Protein AF-A0A9D8DWX9-F1 (afdb_monomer)

Radius of gyration: 49.93 Å; Cα contacts (8 Å, |Δi|>4): 395; chains: 1; bounding box: 142×58×96 Å

Structure (mmCIF, N/CA/C/O backbone):
data_AF-A0A9D8DWX9-F1
#
_entry.id   AF-A0A9D8DWX9-F1
#
loop_
_atom_site.group_PDB
_atom_site.id
_atom_site.type_symbol
_atom_site.label_atom_id
_atom_site.label_alt_id
_atom_site.label_comp_id
_atom_site.label_asym_id
_atom_site.label_entity_id
_atom_site.label_seq_id
_atom_site.pdbx_PDB_ins_code
_atom_site.Cartn_x
_atom_site.Cartn_y
_atom_site.Cartn_z
_atom_site.occupancy
_atom_site.B_iso_or_equiv
_atom_site.auth_seq_id
_atom_site.auth_comp_id
_atom_site.auth_asym_id
_atom_site.auth_atom_id
_atom_site.pdbx_PDB_model_num
ATOM 1 N N . MET A 1 1 ? 113.346 10.920 -9.922 1.00 57.84 1 MET A N 1
ATOM 2 C CA . MET A 1 1 ? 112.371 12.019 -9.715 1.00 57.84 1 MET A CA 1
ATOM 3 C C . MET A 1 1 ? 112.167 12.919 -10.941 1.00 57.84 1 MET A C 1
ATOM 5 O O . MET A 1 1 ? 111.024 13.070 -11.344 1.00 57.84 1 MET A O 1
ATOM 9 N N . LYS A 1 2 ? 113.211 13.444 -11.614 1.00 52.88 2 LYS A N 1
ATOM 10 C CA . LYS A 1 2 ? 113.039 14.324 -12.801 1.00 52.88 2 LYS A CA 1
ATOM 11 C C . LYS A 1 2 ? 112.246 13.705 -13.974 1.00 52.88 2 LYS A C 1
ATOM 13 O O . LYS A 1 2 ? 111.443 14.397 -14.583 1.00 52.88 2 LYS A O 1
ATOM 18 N N . LYS A 1 3 ? 112.404 12.402 -14.252 1.00 58.88 3 LYS A N 1
ATOM 19 C CA . LYS A 1 3 ? 111.644 11.701 -15.313 1.00 58.88 3 LYS A CA 1
ATOM 20 C C . LYS A 1 3 ? 110.155 11.498 -14.977 1.00 58.88 3 LYS A C 1
ATOM 22 O O . LYS A 1 3 ? 109.334 11.482 -15.882 1.00 58.88 3 LYS A O 1
ATOM 27 N N . LEU A 1 4 ? 109.811 11.398 -13.690 1.00 66.75 4 LEU A N 1
ATOM 28 C CA . LEU A 1 4 ? 108.427 11.234 -13.226 1.00 66.75 4 LEU A CA 1
ATOM 29 C C . LEU A 1 4 ? 107.662 12.567 -13.288 1.00 66.75 4 LEU A C 1
ATOM 31 O O . LEU A 1 4 ? 106.517 12.603 -13.718 1.00 66.75 4 LEU A O 1
ATOM 35 N N . ALA A 1 5 ? 108.326 13.674 -12.939 1.00 71.75 5 ALA A N 1
ATOM 36 C CA . ALA A 1 5 ? 107.737 15.012 -13.015 1.00 71.75 5 ALA A CA 1
ATOM 37 C C . ALA A 1 5 ? 107.398 15.429 -14.460 1.00 71.75 5 ALA A C 1
ATOM 39 O O . ALA A 1 5 ? 106.342 16.004 -14.699 1.00 71.75 5 ALA A O 1
ATOM 40 N N . ILE A 1 6 ? 108.254 15.089 -15.432 1.00 77.38 6 ILE A N 1
ATOM 41 C CA . ILE A 1 6 ? 108.008 15.385 -16.856 1.00 77.38 6 ILE A CA 1
ATOM 42 C C . ILE A 1 6 ? 106.807 14.587 -17.388 1.00 77.38 6 ILE A C 1
ATOM 44 O O . ILE A 1 6 ? 105.982 15.138 -18.112 1.00 77.38 6 ILE A O 1
ATOM 48 N N . LEU A 1 7 ? 106.670 13.319 -16.987 1.00 72.75 7 LEU A N 1
ATOM 49 C CA . LEU A 1 7 ? 105.544 12.471 -17.384 1.00 72.75 7 LEU A CA 1
ATOM 50 C C . LEU A 1 7 ? 104.204 13.004 -16.844 1.00 72.75 7 LEU A C 1
ATOM 52 O O . LEU A 1 7 ? 103.219 13.047 -17.575 1.00 72.75 7 LEU A O 1
ATOM 56 N N . LEU A 1 8 ? 104.180 13.466 -15.589 1.00 70.00 8 LEU A N 1
ATOM 57 C CA . LEU A 1 8 ? 102.974 14.010 -14.951 1.00 70.00 8 LEU A CA 1
ATOM 58 C C . LEU A 1 8 ? 102.515 15.338 -15.571 1.00 70.00 8 LEU A C 1
ATOM 60 O O . LEU A 1 8 ? 101.316 15.562 -15.715 1.00 70.00 8 LEU A O 1
ATOM 64 N N . ILE A 1 9 ? 103.453 16.192 -15.993 1.00 72.94 9 ILE A N 1
ATOM 65 C CA . ILE A 1 9 ? 103.138 17.442 -16.703 1.00 72.94 9 ILE A CA 1
ATOM 66 C C . ILE A 1 9 ? 102.553 17.146 -18.093 1.00 72.94 9 ILE A C 1
ATOM 68 O O . ILE A 1 9 ? 101.601 17.793 -18.517 1.00 72.94 9 ILE A O 1
ATOM 72 N N . PHE A 1 10 ? 103.075 16.138 -18.796 1.00 74.44 10 PHE A N 1
ATOM 73 C CA . PHE A 1 10 ? 102.563 15.758 -20.116 1.00 74.44 10 PHE A CA 1
ATOM 74 C C . PHE A 1 10 ? 101.131 15.191 -20.049 1.00 74.44 10 PHE A C 1
ATOM 76 O O . PHE A 1 10 ? 100.298 15.465 -20.914 1.00 74.44 10 PHE A O 1
ATOM 83 N N . LEU A 1 11 ? 100.816 14.442 -18.988 1.00 68.06 11 LEU A N 1
ATOM 84 C CA . LEU A 1 11 ? 99.477 13.896 -18.743 1.00 68.06 11 LEU A CA 1
ATOM 85 C C . LEU A 1 11 ? 98.457 14.981 -18.350 1.00 68.06 11 LEU A C 1
ATOM 87 O O . LEU A 1 11 ? 97.317 14.937 -18.808 1.00 68.06 11 LEU A O 1
ATOM 91 N N . SER A 1 12 ? 98.856 16.008 -17.589 1.00 65.25 12 SER A N 1
ATOM 92 C CA . SER A 1 12 ? 97.939 17.103 -17.229 1.00 65.25 12 SER A CA 1
ATOM 93 C C . SER A 1 12 ? 97.585 18.008 -18.418 1.00 65.25 12 SER A C 1
ATOM 95 O O . SER A 1 12 ? 96.453 18.482 -18.522 1.00 65.25 12 SER A O 1
ATOM 97 N N . LEU A 1 13 ? 98.510 18.188 -19.369 1.00 69.06 13 LEU A N 1
ATOM 98 C CA . LEU A 1 13 ? 98.294 18.957 -20.604 1.00 69.06 13 LEU A CA 1
ATOM 99 C C . LEU A 1 13 ? 97.347 18.265 -21.601 1.00 69.06 13 LEU A C 1
ATOM 101 O O . LEU A 1 13 ? 96.759 18.932 -22.449 1.00 69.06 13 LEU A O 1
ATOM 105 N N . THR A 1 14 ? 97.153 16.949 -21.485 1.00 74.19 14 THR A N 1
ATOM 106 C CA . THR A 1 14 ? 96.260 16.162 -22.358 1.00 74.19 14 THR A CA 1
ATOM 107 C C . THR A 1 14 ? 94.846 16.000 -21.790 1.00 74.19 14 THR A C 1
ATOM 109 O O . THR A 1 14 ? 94.046 15.245 -22.336 1.00 74.19 14 THR A O 1
ATOM 112 N N . ARG A 1 15 ? 94.508 16.750 -20.725 1.00 63.59 15 ARG A N 1
ATOM 113 C CA . ARG A 1 15 ? 93.229 16.672 -19.988 1.00 63.59 15 ARG A CA 1
ATOM 114 C C . ARG A 1 15 ? 92.928 15.281 -19.415 1.00 63.59 15 ARG A C 1
ATOM 116 O O . ARG A 1 15 ? 91.770 14.947 -19.173 1.00 63.59 15 ARG A O 1
ATOM 123 N N . ILE A 1 16 ? 93.964 14.485 -19.163 1.00 64.12 16 ILE A N 1
ATOM 124 C CA . ILE A 1 16 ? 93.849 13.190 -18.496 1.00 64.12 16 ILE A CA 1
ATOM 125 C C . ILE A 1 16 ? 94.044 13.426 -16.994 1.00 64.12 16 ILE A C 1
ATOM 127 O O . ILE A 1 16 ? 95.087 13.914 -16.561 1.00 64.12 16 ILE A O 1
ATOM 131 N N . GLY A 1 17 ? 93.027 13.114 -16.187 1.00 55.09 17 GLY A N 1
ATOM 132 C CA . GLY A 1 17 ? 93.115 13.201 -14.727 1.00 55.09 17 GLY A CA 1
ATOM 133 C C . GLY A 1 17 ?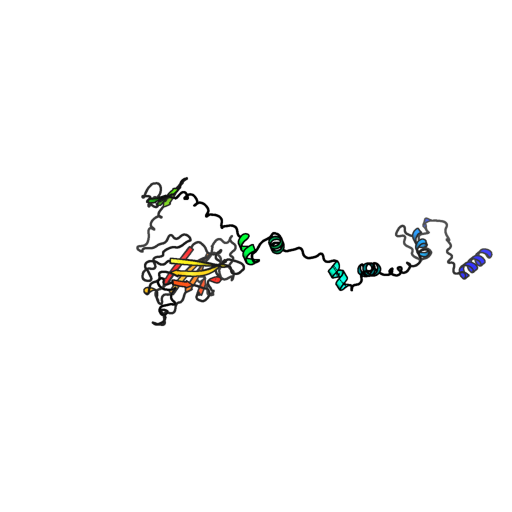 94.042 12.120 -14.168 1.00 55.09 17 GLY A C 1
ATOM 134 O O . GLY A 1 17 ? 93.893 10.949 -14.508 1.00 55.09 17 GLY A O 1
ATOM 135 N N . VAL A 1 18 ? 94.995 12.500 -13.313 1.00 57.56 18 VAL A N 1
ATOM 136 C CA . VAL A 1 18 ? 95.939 11.566 -12.678 1.00 57.56 18 VAL A CA 1
ATOM 137 C C . VAL A 1 18 ? 95.751 11.610 -11.163 1.00 57.56 18 VAL A C 1
ATOM 139 O O . VAL A 1 18 ? 95.868 12.674 -10.560 1.00 57.56 18 VAL A O 1
ATOM 142 N N . ALA A 1 19 ? 95.491 10.456 -10.548 1.00 55.84 19 ALA A N 1
ATOM 143 C CA . ALA A 1 19 ? 95.478 10.270 -9.097 1.00 55.84 19 ALA A CA 1
ATOM 144 C C . ALA A 1 19 ? 96.607 9.308 -8.698 1.00 55.84 19 ALA A C 1
ATOM 146 O O . ALA A 1 19 ? 96.882 8.350 -9.421 1.00 55.84 19 ALA A O 1
ATOM 147 N N . TYR A 1 20 ? 97.266 9.554 -7.564 1.00 56.47 20 TYR A N 1
ATOM 148 C CA . TYR A 1 20 ? 98.301 8.666 -7.027 1.00 56.47 20 TYR A CA 1
ATOM 149 C C . TYR A 1 20 ? 97.989 8.319 -5.568 1.00 56.47 20 TYR A C 1
ATOM 151 O O . TYR A 1 20 ? 97.515 9.171 -4.816 1.00 56.47 20 TYR A O 1
ATOM 159 N N . ALA A 1 21 ? 98.229 7.067 -5.175 1.00 53.31 21 ALA A N 1
ATOM 160 C CA . ALA A 1 21 ? 98.101 6.622 -3.790 1.00 53.31 21 ALA A CA 1
ATOM 161 C C . ALA A 1 21 ? 99.453 6.778 -3.073 1.00 53.31 21 ALA A C 1
ATOM 163 O O . ALA A 1 21 ? 100.490 6.415 -3.625 1.00 53.31 21 ALA A O 1
ATOM 164 N N . VAL A 1 22 ? 99.438 7.346 -1.864 1.00 52.84 22 VAL A N 1
ATOM 165 C CA . VAL A 1 22 ? 100.636 7.591 -1.029 1.00 52.84 22 VAL A CA 1
ATOM 166 C C . VAL A 1 22 ? 100.901 6.438 -0.048 1.00 52.84 22 VAL A C 1
ATOM 168 O O . VAL A 1 22 ? 101.965 6.387 0.557 1.00 52.84 22 VAL A O 1
ATOM 171 N N . ASP A 1 23 ? 99.956 5.510 0.103 1.00 53.19 23 ASP A N 1
ATOM 172 C CA . ASP A 1 23 ? 99.969 4.461 1.126 1.00 53.19 23 ASP A CA 1
ATOM 173 C C . ASP A 1 23 ? 99.585 3.112 0.490 1.00 53.19 23 ASP A C 1
ATOM 175 O O . ASP A 1 23 ? 98.714 3.056 -0.385 1.00 53.19 23 ASP A O 1
ATOM 179 N N . ASP A 1 24 ? 100.258 2.039 0.898 1.00 56.59 24 ASP A N 1
ATOM 180 C CA . ASP A 1 24 ? 100.042 0.655 0.471 1.00 56.59 24 ASP A CA 1
ATOM 181 C C . ASP A 1 24 ? 99.060 -0.106 1.386 1.00 56.59 24 ASP A C 1
ATOM 183 O O . ASP A 1 24 ? 98.658 -1.234 1.080 1.00 56.59 24 ASP A O 1
ATOM 187 N N . ASN A 1 25 ? 98.581 0.522 2.467 1.00 55.81 25 ASN A N 1
ATOM 188 C CA . ASN A 1 25 ? 97.571 -0.045 3.351 1.00 55.81 25 ASN A CA 1
ATOM 189 C C . ASN A 1 25 ? 96.131 0.173 2.834 1.00 55.81 25 ASN A C 1
ATOM 191 O O . ASN A 1 25 ? 95.500 1.216 3.029 1.00 55.81 25 ASN A O 1
ATOM 195 N N . LEU A 1 26 ? 95.561 -0.885 2.247 1.00 56.66 26 LEU A N 1
ATOM 196 C CA . LEU A 1 26 ? 94.199 -0.953 1.688 1.00 56.66 26 LEU A CA 1
ATOM 197 C C . LEU A 1 26 ? 93.062 -0.556 2.649 1.00 56.66 26 LEU A C 1
ATOM 199 O O . LEU A 1 26 ? 91.956 -0.268 2.196 1.00 56.66 26 LEU A O 1
ATOM 203 N N . SER A 1 27 ? 93.293 -0.525 3.963 1.00 57.03 27 SER A N 1
ATOM 204 C CA . SER A 1 27 ? 92.254 -0.162 4.938 1.00 57.03 27 SER A CA 1
ATOM 205 C C . SER A 1 27 ? 92.014 1.352 5.079 1.00 57.03 27 SER A C 1
ATOM 207 O O . SER A 1 27 ? 90.916 1.739 5.498 1.00 57.03 27 SER A O 1
ATOM 209 N N . ASN A 1 28 ? 92.971 2.190 4.648 1.00 53.69 28 ASN A N 1
ATOM 210 C CA . ASN A 1 28 ? 92.888 3.662 4.651 1.00 53.69 28 ASN A CA 1
ATOM 211 C C . ASN A 1 28 ? 92.383 4.265 3.325 1.00 53.69 28 ASN A C 1
ATOM 213 O O . ASN A 1 28 ? 92.085 5.457 3.252 1.00 53.69 28 ASN A O 1
ATOM 217 N N . ILE A 1 29 ? 92.228 3.455 2.278 1.00 57.34 29 ILE A N 1
ATOM 218 C CA . ILE A 1 29 ? 91.720 3.881 0.968 1.00 57.34 29 ILE A CA 1
ATOM 219 C C . ILE A 1 29 ? 90.187 3.752 0.965 1.00 57.34 29 ILE A C 1
ATOM 221 O O . ILE A 1 29 ? 89.625 2.746 0.538 1.00 57.34 29 ILE A O 1
ATOM 225 N N . ARG A 1 30 ? 89.489 4.753 1.520 1.00 53.78 30 ARG A N 1
ATOM 226 C CA . ARG A 1 30 ? 88.024 4.722 1.741 1.00 53.78 30 ARG A CA 1
ATOM 227 C C . ARG A 1 30 ? 87.236 5.842 1.036 1.00 53.78 30 ARG A C 1
ATOM 229 O O . ARG A 1 30 ? 86.212 6.272 1.556 1.00 53.78 30 ARG A O 1
ATOM 236 N N . GLY A 1 31 ? 87.674 6.311 -0.138 1.00 55.56 31 GLY A N 1
ATOM 237 C CA . GLY A 1 31 ? 86.984 7.384 -0.875 1.00 55.56 31 GLY A CA 1
ATOM 238 C C . GLY A 1 31 ? 87.043 7.267 -2.402 1.00 55.56 31 GLY A C 1
ATOM 239 O O . GLY A 1 31 ? 87.935 6.629 -2.959 1.00 55.56 31 GLY A O 1
ATOM 240 N N . SER A 1 32 ? 86.081 7.904 -3.074 1.00 56.72 32 SER A N 1
ATOM 241 C CA . SER A 1 32 ? 85.969 7.966 -4.538 1.00 56.72 32 SER A CA 1
ATOM 242 C C . SER A 1 32 ? 86.898 9.053 -5.088 1.00 56.72 32 SER A C 1
ATOM 244 O O . SER A 1 32 ? 86.564 10.237 -5.040 1.00 56.72 32 SER A O 1
ATOM 246 N N . TYR A 1 33 ? 88.058 8.679 -5.633 1.00 56.56 33 TYR A N 1
ATOM 247 C CA . TYR A 1 33 ? 89.092 9.642 -6.056 1.00 56.56 33 TYR A CA 1
ATOM 248 C C . TYR A 1 33 ? 88.671 10.611 -7.177 1.00 56.56 33 TYR A C 1
ATOM 250 O O . TYR A 1 33 ? 89.290 11.659 -7.327 1.00 56.56 33 TYR A O 1
ATOM 258 N N . PHE A 1 34 ? 87.614 10.299 -7.937 1.00 56.19 34 PHE A N 1
ATOM 259 C CA . PHE A 1 34 ? 87.093 11.166 -9.005 1.00 56.19 34 PHE A CA 1
ATOM 260 C C . PHE A 1 34 ? 86.044 12.194 -8.543 1.00 56.19 34 PHE A C 1
ATOM 262 O O . PHE A 1 34 ? 85.933 13.245 -9.164 1.00 56.19 34 PHE A O 1
ATOM 269 N N . PHE A 1 35 ? 85.293 11.925 -7.465 1.00 56.75 35 PHE A N 1
ATOM 270 C CA . PHE A 1 35 ? 84.165 12.770 -7.026 1.00 56.75 35 PHE A CA 1
ATOM 271 C C . PHE A 1 35 ? 84.335 13.371 -5.620 1.00 56.75 35 PHE A C 1
ATOM 273 O O . PHE A 1 35 ? 83.491 14.147 -5.184 1.00 56.75 35 PHE A O 1
ATOM 280 N N . GLY A 1 36 ? 85.419 13.045 -4.906 1.00 54.38 36 GLY A N 1
ATOM 281 C CA . GLY A 1 36 ? 85.777 13.699 -3.642 1.00 54.38 36 GLY A CA 1
ATOM 282 C C . GLY A 1 36 ? 84.893 13.352 -2.437 1.00 54.38 36 GLY A C 1
ATOM 283 O O . GLY A 1 36 ? 84.936 14.062 -1.437 1.00 54.38 36 GLY A O 1
ATOM 284 N N . THR A 1 37 ? 84.102 12.277 -2.494 1.00 53.72 37 THR A N 1
ATOM 285 C CA . THR A 1 37 ? 83.240 11.845 -1.382 1.00 53.72 37 THR A CA 1
ATOM 286 C C . THR A 1 37 ? 83.908 10.749 -0.541 1.00 53.72 37 THR A C 1
ATOM 288 O O . THR A 1 37 ? 84.517 9.814 -1.071 1.00 53.72 37 THR A O 1
ATOM 291 N N . SER A 1 38 ? 83.823 10.879 0.787 1.00 53.72 38 SER A N 1
ATOM 292 C CA . SER A 1 38 ? 84.534 10.055 1.781 1.00 53.72 38 SER A CA 1
ATOM 293 C C . SER A 1 38 ? 83.662 9.013 2.500 1.00 53.72 38 SER A C 1
ATOM 295 O O . SER A 1 38 ? 84.084 8.448 3.508 1.00 53.72 38 SER A O 1
ATOM 297 N N . SER A 1 39 ? 82.460 8.714 2.001 1.00 53.91 39 SER A N 1
ATOM 298 C CA . SER A 1 39 ? 81.548 7.746 2.625 1.00 53.91 39 SER A CA 1
ATOM 299 C C . SER A 1 39 ? 81.169 6.614 1.672 1.00 53.91 39 SER A C 1
ATOM 301 O O . SER A 1 39 ? 80.607 6.827 0.601 1.00 53.91 39 SER A O 1
ATOM 303 N N . ARG A 1 40 ? 81.486 5.389 2.100 1.00 54.31 40 ARG A N 1
ATOM 304 C CA . ARG A 1 40 ? 81.134 4.125 1.453 1.00 54.31 40 ARG A CA 1
ATOM 305 C C . ARG A 1 40 ? 79.693 3.764 1.812 1.00 54.31 40 ARG A C 1
ATOM 307 O O . ARG A 1 40 ? 79.472 3.190 2.873 1.00 54.31 40 ARG A O 1
ATOM 314 N N . GLU A 1 41 ? 78.751 4.035 0.919 1.00 49.06 41 GLU A N 1
ATOM 315 C CA . GLU A 1 41 ? 77.466 3.332 0.902 1.00 49.06 41 GLU A CA 1
ATOM 316 C C . GLU A 1 41 ? 77.306 2.607 -0.436 1.00 49.06 41 GLU A C 1
ATOM 318 O O . GLU A 1 41 ? 77.497 3.202 -1.491 1.00 49.06 41 GLU A O 1
ATOM 323 N N . GLY A 1 42 ? 76.979 1.314 -0.379 1.00 53.97 42 GLY A N 1
ATOM 324 C CA . GLY A 1 42 ? 76.497 0.553 -1.536 1.00 53.97 42 GLY A CA 1
ATOM 325 C C . GLY A 1 42 ? 77.563 -0.006 -2.482 1.00 53.97 42 GLY A C 1
ATOM 326 O O . GLY A 1 42 ? 78.688 0.476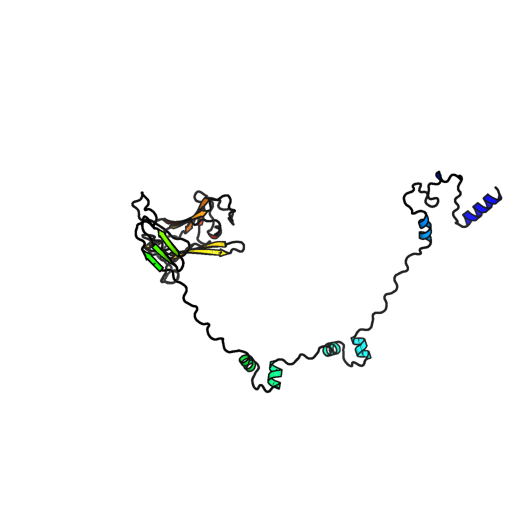 -2.569 1.00 53.97 42 GLY A O 1
ATOM 327 N N . ALA A 1 43 ? 77.216 -1.083 -3.182 1.00 52.25 43 ALA A N 1
ATOM 328 C CA . ALA A 1 43 ? 78.082 -1.887 -4.046 1.00 52.25 43 ALA A CA 1
ATOM 329 C C . ALA A 1 43 ? 78.385 -1.231 -5.416 1.00 52.25 43 ALA A C 1
ATOM 331 O O . ALA A 1 43 ? 78.609 -1.925 -6.406 1.00 52.25 43 ALA A O 1
ATOM 332 N N . ASP A 1 44 ? 78.435 0.102 -5.481 1.00 53.50 44 ASP A N 1
ATOM 333 C CA . ASP A 1 44 ? 78.195 0.830 -6.736 1.00 53.50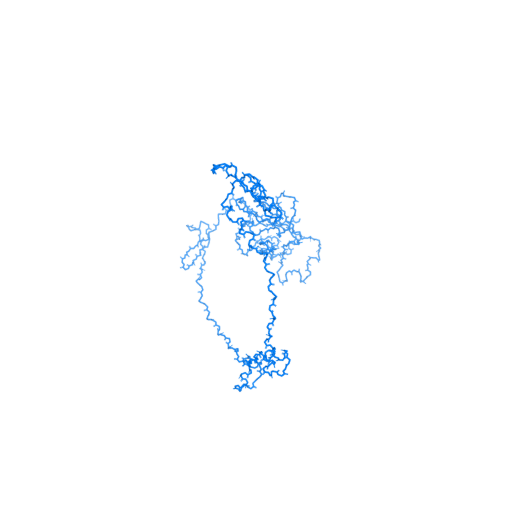 44 ASP A CA 1
ATOM 334 C C . ASP A 1 44 ? 79.440 1.534 -7.299 1.00 53.50 44 ASP A C 1
ATOM 336 O O . ASP A 1 44 ? 79.364 2.293 -8.264 1.00 53.50 44 ASP A O 1
ATOM 340 N N . VAL A 1 45 ? 80.629 1.265 -6.750 1.00 56.31 45 VAL A N 1
ATOM 341 C CA . VAL A 1 45 ? 81.869 1.906 -7.229 1.00 56.31 45 VAL A CA 1
ATOM 342 C C . VAL A 1 45 ? 82.309 1.344 -8.590 1.00 56.31 45 VAL A C 1
ATOM 344 O O . VAL A 1 45 ? 82.837 2.089 -9.412 1.00 56.31 45 VAL A O 1
ATOM 347 N N . VAL A 1 46 ? 82.030 0.070 -8.898 1.00 54.81 46 VAL A N 1
ATOM 348 C CA . VAL A 1 46 ? 82.442 -0.560 -10.173 1.00 54.81 46 VAL A CA 1
ATOM 349 C C . VAL A 1 46 ? 81.579 -0.099 -11.362 1.00 54.81 46 VAL A C 1
ATOM 351 O O . VAL A 1 46 ? 82.080 -0.005 -12.480 1.00 54.81 46 VAL A O 1
ATOM 354 N N . ASN A 1 47 ? 80.319 0.295 -11.134 1.00 54.25 47 ASN A N 1
ATOM 355 C CA . ASN A 1 47 ? 79.413 0.763 -12.196 1.00 54.25 47 ASN A CA 1
ATOM 356 C C . ASN A 1 47 ? 79.596 2.238 -12.589 1.00 54.25 47 ASN A C 1
ATOM 358 O O . ASN A 1 47 ? 79.038 2.683 -13.590 1.00 54.25 47 ASN A O 1
ATOM 362 N N . SER A 1 48 ? 80.404 3.000 -11.852 1.00 54.94 48 SER A N 1
ATOM 363 C CA . SER A 1 48 ? 80.612 4.427 -12.129 1.00 54.94 48 SER A CA 1
ATOM 364 C C . SER A 1 48 ? 81.390 4.702 -13.431 1.00 54.94 48 SER A C 1
ATOM 366 O O . SER A 1 48 ? 81.229 5.765 -14.025 1.00 54.94 48 SER A O 1
ATOM 368 N N . VAL A 1 49 ? 82.152 3.724 -13.946 1.00 56.03 49 VAL A N 1
ATOM 369 C CA . VAL A 1 49 ? 82.798 3.812 -15.273 1.00 56.03 49 VAL A CA 1
ATOM 370 C C . VAL A 1 49 ? 81.809 3.514 -16.409 1.00 56.03 49 VAL A C 1
ATOM 372 O O . VAL A 1 49 ? 81.937 4.069 -17.499 1.00 56.03 49 VAL A O 1
ATOM 375 N N . LEU A 1 50 ? 80.784 2.689 -16.164 1.00 57.69 50 LEU A N 1
ATOM 376 C CA . LEU A 1 50 ? 79.821 2.285 -17.194 1.00 57.69 50 LEU A CA 1
ATOM 377 C C . LEU A 1 50 ? 78.945 3.462 -17.658 1.00 57.69 50 LEU A C 1
ATOM 379 O O . LEU A 1 50 ? 78.579 3.531 -18.829 1.00 57.69 50 LEU A O 1
ATOM 383 N N . ALA A 1 51 ? 78.701 4.442 -16.782 1.00 57.25 51 ALA A N 1
ATOM 384 C CA . ALA A 1 51 ? 77.962 5.664 -17.108 1.00 57.25 51 ALA A CA 1
ATOM 385 C C . ALA A 1 51 ? 78.656 6.558 -18.161 1.00 57.25 51 ALA A C 1
ATOM 387 O O . ALA A 1 51 ? 77.985 7.356 -18.806 1.00 57.25 51 ALA A O 1
ATOM 388 N N . LEU A 1 52 ? 79.973 6.418 -18.374 1.00 59.41 52 LEU A N 1
ATOM 389 C CA . LEU A 1 52 ? 80.715 7.156 -19.410 1.00 59.41 52 LEU A CA 1
ATOM 390 C C . LEU A 1 52 ? 80.668 6.491 -20.797 1.00 59.41 52 LEU A C 1
ATOM 392 O O . LEU A 1 52 ? 81.000 7.149 -21.781 1.00 59.41 52 LEU A O 1
ATOM 396 N N . LEU A 1 53 ? 80.271 5.215 -20.896 1.00 60.53 53 LEU A N 1
ATOM 397 C CA . LEU A 1 53 ? 80.130 4.503 -22.178 1.00 60.53 53 LEU A CA 1
ATOM 398 C C . LEU A 1 53 ? 78.705 4.548 -22.750 1.00 60.53 53 LEU A C 1
ATOM 400 O O . LEU A 1 53 ? 78.506 4.180 -23.908 1.00 60.53 53 LEU A O 1
ATOM 404 N N . ILE A 1 54 ? 77.715 4.988 -21.970 1.00 62.38 54 ILE A N 1
ATOM 405 C CA . ILE A 1 54 ? 76.323 5.080 -22.417 1.00 62.38 54 ILE A CA 1
ATOM 406 C C . ILE A 1 54 ? 76.108 6.475 -23.014 1.00 62.38 54 ILE A C 1
ATOM 408 O O . ILE A 1 54 ? 75.996 7.467 -22.296 1.00 62.38 54 ILE A O 1
ATOM 412 N N . GLY A 1 55 ? 76.091 6.563 -24.347 1.00 67.62 55 GLY A N 1
ATOM 413 C CA . GLY A 1 55 ? 75.670 7.777 -25.050 1.00 67.62 55 GLY A CA 1
ATOM 414 C C . GLY A 1 55 ? 74.195 8.110 -24.765 1.00 67.62 55 GLY A C 1
ATOM 415 O O . GLY A 1 55 ? 73.445 7.225 -24.353 1.00 67.62 55 GLY A O 1
ATOM 416 N N . PRO A 1 56 ? 73.754 9.365 -24.976 1.00 68.94 56 PRO A N 1
ATOM 417 C CA . PRO A 1 56 ? 72.347 9.728 -24.811 1.00 68.94 56 PRO A CA 1
ATOM 418 C C . PRO A 1 56 ? 71.455 8.827 -25.677 1.00 68.94 56 PRO A C 1
ATOM 420 O O . PRO A 1 56 ? 71.834 8.492 -26.802 1.00 68.94 56 PRO A O 1
ATOM 423 N N . GLU A 1 57 ? 70.281 8.447 -25.161 1.00 68.50 57 GLU A N 1
ATOM 424 C CA . GLU A 1 57 ? 69.281 7.683 -25.916 1.00 68.50 57 GLU A CA 1
ATOM 425 C C . GLU A 1 57 ? 69.049 8.334 -27.289 1.00 68.50 57 GLU A C 1
ATOM 427 O O . GLU A 1 57 ? 68.833 9.547 -27.400 1.00 68.50 57 GLU A O 1
ATOM 432 N N . GLY A 1 58 ? 69.137 7.531 -28.354 1.00 73.25 58 GLY A N 1
ATOM 433 C CA . GLY A 1 58 ? 68.827 7.999 -29.700 1.00 73.25 58 GLY A CA 1
ATOM 434 C C . GLY A 1 58 ? 67.385 8.502 -29.752 1.00 73.25 58 GLY A C 1
ATOM 435 O O . GLY A 1 58 ? 66.498 7.903 -29.147 1.00 73.25 58 GLY A O 1
ATOM 436 N N . LYS A 1 59 ? 67.136 9.605 -30.472 1.00 75.31 59 LYS A N 1
ATOM 437 C CA . LYS A 1 59 ? 65.765 10.098 -30.682 1.00 75.31 59 LYS A CA 1
ATOM 438 C C . LYS A 1 59 ? 64.890 8.948 -31.208 1.00 75.31 59 LYS A C 1
ATOM 440 O O . LYS A 1 59 ? 65.367 8.228 -32.091 1.00 75.31 59 LYS A O 1
ATOM 445 N N . PRO A 1 60 ? 63.641 8.792 -30.724 1.00 76.06 60 PRO A N 1
ATOM 446 C CA . PRO A 1 60 ? 62.706 7.829 -31.292 1.00 76.06 60 PRO A CA 1
ATOM 447 C C . PRO A 1 60 ? 62.681 7.939 -32.818 1.00 76.06 60 PRO A C 1
ATOM 449 O O . PRO A 1 60 ? 62.707 9.048 -33.362 1.00 76.06 60 PRO A O 1
ATOM 452 N N . GLY A 1 61 ? 62.667 6.794 -33.505 1.00 74.06 61 GLY A N 1
ATOM 453 C CA . GLY A 1 61 ? 62.538 6.765 -34.960 1.00 74.06 61 GLY A CA 1
ATOM 454 C C . GLY A 1 61 ? 61.275 7.505 -35.406 1.00 74.06 61 GLY A C 1
ATOM 455 O O . GLY A 1 61 ? 60.282 7.538 -34.679 1.00 74.06 61 GLY A O 1
ATOM 456 N N . LEU A 1 62 ? 61.315 8.114 -36.595 1.00 71.44 62 LEU A N 1
ATOM 457 C CA . LEU A 1 62 ? 60.121 8.719 -37.186 1.00 71.44 62 LEU A CA 1
ATOM 458 C C . LEU A 1 62 ? 59.013 7.662 -37.273 1.00 71.44 62 LEU A C 1
ATOM 460 O O . LEU A 1 62 ? 59.282 6.513 -37.633 1.00 71.44 62 LEU A O 1
ATOM 464 N N . LEU A 1 63 ? 57.782 8.057 -36.942 1.00 71.50 63 LEU A N 1
ATOM 465 C CA . LEU A 1 63 ? 56.609 7.209 -37.130 1.00 71.50 63 LEU A CA 1
ATOM 466 C C . LEU A 1 63 ? 56.582 6.746 -38.595 1.00 71.50 63 LEU A C 1
ATOM 468 O O . LEU A 1 63 ? 56.744 7.563 -39.506 1.00 71.50 63 LEU A O 1
ATOM 472 N N . GLY A 1 64 ? 56.431 5.439 -38.817 1.00 74.00 64 GLY A N 1
ATOM 473 C CA . GLY A 1 64 ? 56.284 4.902 -40.169 1.00 74.00 64 GLY A CA 1
ATOM 474 C C . GLY A 1 64 ? 55.080 5.536 -40.881 1.00 74.00 64 GLY A C 1
ATOM 475 O O . GLY A 1 64 ? 54.152 5.988 -40.207 1.00 74.00 64 GLY A O 1
ATOM 476 N N . PRO A 1 65 ? 55.077 5.594 -42.224 1.00 76.06 65 PRO A N 1
ATOM 477 C CA . PRO A 1 65 ? 53.938 6.129 -42.962 1.00 76.06 65 PRO A CA 1
ATOM 478 C C . PRO A 1 65 ? 52.667 5.337 -42.629 1.00 76.06 65 PRO A C 1
ATOM 480 O O . PRO A 1 65 ? 52.719 4.115 -42.472 1.00 76.06 65 PRO A O 1
ATOM 483 N N . GLU A 1 66 ? 51.531 6.029 -42.535 1.00 75.50 66 GLU A N 1
ATOM 484 C CA . GLU A 1 66 ? 50.233 5.381 -42.339 1.00 75.50 66 GLU A CA 1
ATOM 485 C C . GLU A 1 66 ? 49.942 4.398 -43.487 1.00 75.50 66 GLU A C 1
ATOM 487 O O . GLU A 1 66 ? 50.234 4.661 -44.658 1.00 75.50 66 GLU A O 1
ATOM 492 N N . GLY A 1 67 ? 49.398 3.226 -43.146 1.00 77.00 67 GLY A N 1
ATOM 493 C CA . GLY A 1 67 ? 48.989 2.225 -44.131 1.00 77.00 67 GLY A CA 1
ATOM 494 C C . GLY A 1 67 ? 47.801 2.705 -44.973 1.00 77.00 67 GLY A C 1
ATOM 495 O O . GLY A 1 67 ? 47.005 3.526 -44.526 1.00 77.00 67 GLY A O 1
ATOM 496 N N . LYS A 1 68 ? 47.659 2.174 -46.195 1.00 84.56 68 LYS A N 1
ATOM 497 C CA . LYS A 1 68 ? 46.506 2.467 -47.069 1.00 84.56 68 LYS A CA 1
ATOM 498 C C . LYS A 1 68 ? 45.192 2.058 -46.398 1.00 84.56 68 LYS A C 1
ATOM 500 O O . LYS A 1 68 ? 45.135 1.006 -45.760 1.00 84.56 68 LYS A O 1
ATOM 505 N N . SER A 1 69 ? 44.130 2.836 -46.608 1.00 85.50 69 SER A N 1
ATOM 506 C CA . SER A 1 69 ? 42.794 2.461 -46.139 1.00 85.50 69 SER A CA 1
ATOM 507 C C . SER A 1 69 ? 42.237 1.267 -46.930 1.00 85.50 69 SER A C 1
ATOM 509 O O . SER A 1 69 ? 42.669 0.968 -48.049 1.00 85.50 69 SER A O 1
ATOM 511 N N . ALA A 1 70 ? 41.242 0.576 -46.369 1.00 85.56 70 ALA A N 1
ATOM 512 C CA . ALA A 1 70 ? 40.555 -0.516 -47.062 1.00 85.56 70 ALA A CA 1
ATOM 513 C C . ALA A 1 70 ? 39.870 -0.046 -48.362 1.00 85.56 70 ALA A C 1
ATOM 515 O O . ALA A 1 70 ? 39.870 -0.775 -49.356 1.00 85.56 70 ALA A O 1
ATOM 516 N N . TYR A 1 71 ? 39.360 1.190 -48.385 1.00 88.19 71 TYR A N 1
ATOM 517 C CA . TYR A 1 71 ? 38.808 1.805 -49.590 1.00 88.19 71 TYR A CA 1
ATOM 518 C C . TYR A 1 71 ? 39.891 2.073 -50.647 1.00 88.19 71 TYR A C 1
ATOM 520 O O . TYR A 1 71 ? 39.683 1.771 -51.821 1.00 88.19 71 TYR A O 1
ATOM 528 N N . ASP A 1 72 ? 41.082 2.538 -50.253 1.00 89.06 72 ASP A N 1
ATOM 529 C CA . ASP A 1 72 ? 42.194 2.746 -51.193 1.00 89.06 72 ASP A CA 1
ATOM 530 C C . ASP A 1 72 ? 42.639 1.441 -51.865 1.00 89.06 72 ASP A C 1
ATOM 532 O O . ASP A 1 72 ? 42.991 1.428 -53.048 1.00 89.06 72 ASP A O 1
ATOM 536 N N . LEU A 1 73 ? 42.603 0.328 -51.128 1.00 89.00 73 LEU A N 1
ATOM 537 C CA . LEU A 1 73 ? 42.858 -1.003 -51.680 1.00 89.00 73 LEU A CA 1
ATOM 538 C C . LEU A 1 73 ? 41.742 -1.443 -52.638 1.00 89.00 73 LEU A C 1
ATOM 540 O O . LEU A 1 73 ? 42.042 -1.961 -53.712 1.00 89.00 73 LEU A O 1
ATOM 544 N N . ALA A 1 74 ? 40.472 -1.195 -52.301 1.00 87.62 74 ALA A N 1
ATOM 545 C CA . ALA A 1 74 ? 39.333 -1.509 -53.166 1.00 87.62 74 ALA A CA 1
ATOM 546 C C . ALA A 1 74 ? 39.348 -0.693 -54.471 1.00 87.62 74 ALA A C 1
ATOM 548 O O . ALA A 1 74 ? 39.124 -1.238 -55.553 1.00 87.62 74 ALA A O 1
ATOM 549 N N . LYS A 1 75 ? 39.692 0.596 -54.394 1.00 90.50 75 LYS A N 1
ATOM 550 C CA . LYS A 1 75 ? 39.878 1.466 -55.560 1.00 90.50 75 LYS A CA 1
ATOM 551 C C . LYS A 1 75 ? 41.038 0.990 -56.435 1.00 90.50 75 LYS A C 1
ATOM 553 O O . LYS A 1 75 ? 40.895 0.922 -57.653 1.00 90.50 75 LYS A O 1
ATOM 558 N N . ALA A 1 76 ? 42.163 0.598 -55.831 1.00 89.25 76 ALA A N 1
ATOM 559 C CA . ALA A 1 76 ? 43.288 0.005 -56.558 1.00 89.25 76 ALA A CA 1
ATOM 560 C C . ALA A 1 76 ? 42.926 -1.338 -57.222 1.00 89.25 76 ALA A C 1
ATOM 562 O O . ALA A 1 76 ? 43.467 -1.662 -58.276 1.00 89.25 76 ALA A O 1
ATOM 563 N N . ALA A 1 77 ? 41.990 -2.089 -56.639 1.00 88.75 77 ALA A N 1
ATOM 564 C CA . ALA A 1 77 ? 41.433 -3.316 -57.205 1.00 88.75 77 ALA A CA 1
ATOM 565 C C . ALA A 1 77 ? 40.331 -3.075 -58.261 1.00 88.75 77 ALA A C 1
ATOM 567 O O . ALA A 1 77 ? 39.755 -4.038 -58.764 1.00 88.75 77 ALA A O 1
ATOM 568 N N . GLY A 1 78 ? 40.045 -1.817 -58.625 1.00 91.06 78 GLY A N 1
ATOM 569 C CA . GLY A 1 78 ? 39.121 -1.467 -59.707 1.00 91.06 78 GLY A CA 1
ATOM 570 C C . GLY A 1 78 ? 37.697 -1.113 -59.272 1.00 91.06 78 GLY A C 1
ATOM 571 O O . GLY A 1 78 ? 36.805 -1.103 -60.118 1.00 91.06 78 GLY A O 1
ATOM 572 N N . PHE A 1 79 ? 37.453 -0.815 -57.990 1.00 91.75 79 PHE A N 1
ATOM 573 C CA . PHE A 1 79 ? 36.152 -0.302 -57.556 1.00 91.75 79 PHE A CA 1
ATOM 574 C C . PHE A 1 79 ? 35.873 1.079 -58.192 1.00 91.75 79 PHE A C 1
ATOM 576 O O . PHE A 1 79 ? 36.659 2.006 -57.982 1.00 91.75 79 PHE A O 1
ATOM 583 N N . PRO A 1 80 ? 34.781 1.242 -58.967 1.00 89.94 80 PRO A N 1
ATOM 584 C CA . PRO A 1 80 ? 34.545 2.450 -59.761 1.00 89.94 80 PRO A CA 1
ATOM 585 C C . PRO A 1 80 ? 33.858 3.586 -58.986 1.00 89.94 80 PRO A C 1
ATOM 587 O O . PRO A 1 80 ? 33.759 4.694 -59.508 1.00 89.94 80 PRO A O 1
ATOM 590 N N . GLY A 1 81 ? 33.350 3.310 -57.782 1.00 90.44 81 GLY A N 1
ATOM 591 C CA . GLY A 1 81 ? 32.560 4.251 -56.990 1.00 90.44 81 GLY A CA 1
ATOM 592 C C . GLY A 1 81 ? 33.367 5.052 -55.968 1.00 90.44 81 GLY A C 1
ATOM 593 O O . GLY A 1 81 ? 34.568 4.866 -55.779 1.00 90.44 81 GLY A O 1
ATOM 594 N N . THR A 1 82 ? 32.660 5.941 -55.286 1.00 93.00 82 THR A N 1
ATOM 595 C CA . THR A 1 82 ? 33.107 6.734 -54.138 1.00 93.00 82 THR A CA 1
ATOM 596 C C . THR A 1 82 ? 33.195 5.897 -52.856 1.00 93.00 82 THR A C 1
ATOM 598 O O . THR A 1 82 ? 32.649 4.799 -52.771 1.00 93.00 82 THR A O 1
ATOM 601 N N . GLU A 1 83 ? 33.837 6.431 -51.814 1.00 88.56 83 GLU A N 1
ATOM 602 C CA . GLU A 1 83 ? 33.926 5.769 -50.503 1.00 88.56 83 GLU A CA 1
ATOM 603 C C . GLU A 1 83 ? 32.541 5.513 -49.889 1.00 88.56 83 GLU A C 1
ATOM 605 O O . GLU A 1 83 ? 32.297 4.455 -49.313 1.00 88.56 83 GLU A O 1
ATOM 610 N N . ALA A 1 84 ? 31.594 6.434 -50.087 1.00 85.81 84 ALA A N 1
ATOM 611 C CA . ALA A 1 84 ? 30.216 6.264 -49.638 1.00 85.81 84 ALA A CA 1
ATOM 612 C C . ALA A 1 84 ? 29.515 5.098 -50.358 1.00 85.81 84 ALA A C 1
ATOM 614 O O . ALA A 1 84 ? 28.870 4.271 -49.717 1.00 85.81 84 ALA A O 1
ATOM 615 N N . GLU A 1 85 ? 29.678 4.988 -51.679 1.00 86.94 85 GLU A N 1
ATOM 616 C CA . GLU A 1 85 ? 29.132 3.870 -52.462 1.00 86.94 85 GLU A CA 1
ATOM 617 C C . GLU A 1 85 ? 29.807 2.542 -52.098 1.00 86.94 85 GLU A C 1
ATOM 619 O O . GLU A 1 85 ? 29.150 1.500 -52.064 1.00 86.94 85 GLU A O 1
ATOM 624 N N . TRP A 1 86 ? 31.101 2.573 -51.765 1.00 90.06 86 TRP A N 1
ATOM 625 C CA . TRP A 1 86 ? 31.827 1.412 -51.259 1.00 90.06 86 TRP A CA 1
ATOM 626 C C . TRP A 1 86 ? 31.259 0.936 -49.918 1.00 90.06 86 TRP A C 1
ATOM 628 O O . TRP A 1 86 ? 30.946 -0.245 -49.782 1.00 90.06 86 TRP A O 1
ATOM 638 N N . LEU A 1 87 ? 31.025 1.834 -48.959 1.00 84.50 87 LEU A N 1
ATOM 639 C CA . LEU A 1 87 ? 30.411 1.487 -47.670 1.00 84.50 87 LEU A CA 1
ATOM 640 C C . LEU A 1 87 ? 28.997 0.905 -47.832 1.00 84.50 87 LEU A C 1
ATOM 642 O O . LEU A 1 87 ? 28.646 -0.072 -47.165 1.00 84.50 87 LEU A O 1
ATOM 646 N N . VAL A 1 88 ? 28.202 1.448 -48.759 1.00 82.31 88 VAL A N 1
ATOM 647 C CA . VAL A 1 88 ? 26.886 0.883 -49.103 1.00 82.31 88 VAL A CA 1
ATOM 648 C C . VAL A 1 88 ? 27.034 -0.521 -49.695 1.00 82.31 88 VAL A C 1
ATOM 650 O O . VAL A 1 88 ? 26.270 -1.410 -49.331 1.00 82.31 88 VAL A O 1
ATOM 653 N N . SER A 1 89 ? 28.046 -0.760 -50.538 1.00 80.94 89 SER A N 1
ATOM 654 C CA . SER A 1 89 ? 28.308 -2.085 -51.125 1.00 80.94 89 SER A CA 1
ATOM 655 C C . SER A 1 89 ? 28.718 -3.150 -50.100 1.00 80.94 89 SER A C 1
ATOM 657 O O . SER A 1 89 ? 28.453 -4.333 -50.309 1.00 80.94 89 SER A O 1
ATOM 659 N N . LEU A 1 90 ? 29.334 -2.742 -48.984 1.00 80.81 90 LEU A N 1
ATOM 660 C CA . LEU A 1 90 ? 29.696 -3.636 -47.879 1.00 80.81 90 LEU A CA 1
ATOM 661 C C . LEU A 1 90 ? 28.504 -4.004 -46.991 1.00 80.81 90 LEU A C 1
ATOM 663 O O . LEU A 1 90 ? 28.576 -4.965 -46.224 1.00 80.81 90 LEU A O 1
ATOM 667 N N . THR A 1 91 ? 27.412 -3.248 -47.075 1.00 73.31 91 THR A N 1
ATOM 668 C CA . THR A 1 91 ? 26.205 -3.529 -46.305 1.00 73.31 91 THR A CA 1
ATOM 669 C C . THR A 1 91 ? 25.397 -4.582 -47.059 1.00 73.31 91 THR A C 1
ATOM 671 O O . THR A 1 91 ? 24.888 -4.330 -48.150 1.00 73.31 91 THR A O 1
ATOM 674 N N . GLY A 1 92 ? 25.300 -5.794 -46.504 1.00 66.31 92 GLY A N 1
ATOM 675 C CA . GLY A 1 92 ? 24.473 -6.854 -47.082 1.00 66.31 92 GLY A CA 1
ATOM 676 C C . GLY A 1 92 ? 23.031 -6.378 -47.283 1.00 66.31 92 GLY A C 1
ATOM 677 O O . GLY A 1 92 ? 22.510 -5.614 -46.469 1.00 66.31 92 GLY A O 1
ATOM 678 N N . LYS A 1 93 ? 22.382 -6.814 -48.372 1.00 68.88 93 LYS A N 1
ATOM 679 C CA . LYS A 1 93 ? 20.970 -6.492 -48.628 1.00 68.88 93 LYS A CA 1
ATOM 680 C C . LYS A 1 93 ? 20.141 -6.864 -47.398 1.00 68.88 93 LYS A C 1
ATOM 682 O O . LYS A 1 93 ? 20.280 -7.972 -46.880 1.00 68.88 93 LYS A O 1
ATOM 687 N N . THR A 1 94 ? 19.283 -5.955 -46.941 1.00 72.25 94 THR A N 1
ATOM 688 C CA . THR A 1 94 ? 18.259 -6.277 -45.943 1.00 72.25 94 THR A CA 1
ATOM 689 C C . THR A 1 94 ? 17.463 -7.479 -46.453 1.00 72.25 94 THR A C 1
ATOM 691 O O . THR A 1 94 ? 16.997 -7.454 -47.590 1.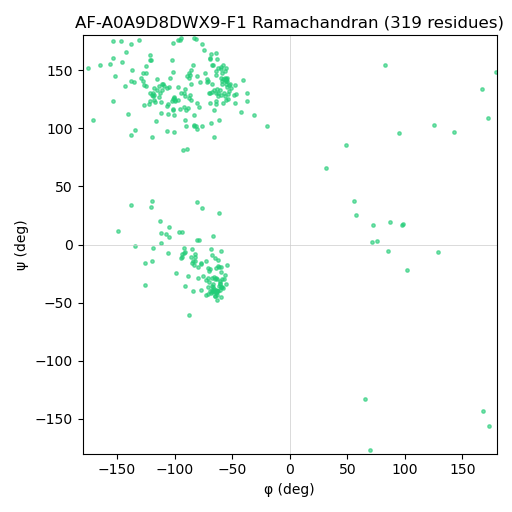00 72.25 94 THR A O 1
ATOM 694 N N . GLY A 1 95 ? 17.381 -8.548 -45.657 1.00 75.56 95 GLY A N 1
ATOM 695 C CA . GLY A 1 95 ? 16.595 -9.725 -46.023 1.00 75.56 95 GLY A CA 1
ATOM 696 C C . GLY A 1 95 ? 15.112 -9.383 -46.160 1.00 75.56 95 GLY A C 1
ATOM 697 O O . GLY A 1 95 ? 14.629 -8.455 -45.508 1.00 75.56 95 GLY A O 1
ATOM 698 N N . ASP A 1 96 ? 14.408 -10.142 -46.998 1.00 85.75 96 ASP A N 1
ATOM 699 C CA . ASP A 1 96 ? 12.962 -10.021 -47.183 1.00 85.75 96 ASP A CA 1
ATOM 700 C C . ASP A 1 96 ? 12.235 -10.148 -45.834 1.00 85.75 96 ASP A C 1
ATOM 702 O O . ASP A 1 96 ? 12.611 -10.955 -44.974 1.00 85.75 96 ASP A O 1
ATOM 706 N N . SER A 1 97 ? 11.183 -9.353 -45.620 1.00 85.88 97 SER A N 1
ATOM 707 C CA . SER A 1 97 ? 10.371 -9.499 -44.414 1.00 85.88 97 SER A CA 1
ATOM 708 C C . SER A 1 97 ? 9.569 -10.805 -44.459 1.00 85.88 97 SER A C 1
ATOM 710 O O . SER A 1 97 ? 9.306 -11.361 -45.524 1.00 85.88 97 SER A O 1
ATOM 712 N N . ALA A 1 98 ? 9.110 -11.295 -43.303 1.00 87.00 98 ALA A N 1
ATOM 713 C CA . ALA A 1 98 ? 8.280 -12.505 -43.243 1.00 87.00 98 ALA A CA 1
ATOM 714 C C . ALA A 1 98 ? 6.997 -12.401 -44.097 1.00 87.00 98 ALA A C 1
ATOM 716 O O . ALA A 1 98 ? 6.520 -13.406 -44.621 1.00 87.00 98 ALA A O 1
ATOM 717 N N . TYR A 1 99 ? 6.466 -11.185 -44.264 1.00 90.19 99 TYR A N 1
ATOM 718 C CA . TYR A 1 99 ? 5.347 -10.923 -45.164 1.00 90.19 99 TYR A CA 1
ATOM 719 C C . TYR A 1 99 ? 5.761 -11.031 -46.638 1.00 90.19 99 TYR A C 1
ATOM 721 O O . TYR A 1 99 ? 5.052 -11.662 -47.414 1.00 90.19 99 TYR A O 1
ATOM 729 N N . ASP A 1 100 ? 6.923 -10.494 -47.018 1.00 89.75 100 ASP A N 1
ATOM 730 C CA . ASP A 1 100 ? 7.422 -10.573 -48.399 1.00 89.75 100 ASP A CA 1
ATOM 731 C C . ASP A 1 100 ? 7.657 -12.031 -48.820 1.00 89.75 100 ASP A C 1
ATOM 733 O O . ASP A 1 100 ? 7.262 -12.440 -49.912 1.00 89.75 100 ASP A O 1
ATOM 737 N N . VAL A 1 101 ? 8.194 -12.852 -47.911 1.00 91.12 101 VAL A N 1
ATOM 738 C CA . VAL A 1 101 ? 8.329 -14.304 -48.109 1.00 91.12 101 VAL A CA 1
ATOM 739 C C . VAL A 1 101 ? 6.959 -14.981 -48.250 1.00 91.12 101 VAL A C 1
ATOM 741 O O . VAL A 1 101 ? 6.789 -15.853 -49.100 1.00 91.12 101 VAL A O 1
ATOM 744 N N . ALA A 1 102 ? 5.956 -14.576 -47.462 1.00 89.38 102 ALA A N 1
ATOM 745 C CA . ALA A 1 102 ? 4.598 -15.113 -47.572 1.00 89.38 102 ALA A CA 1
ATOM 746 C C . ALA A 1 102 ? 3.942 -14.762 -48.919 1.00 89.38 102 ALA A C 1
ATOM 748 O O . ALA A 1 102 ? 3.296 -15.617 -49.525 1.00 89.38 102 ALA A O 1
ATOM 749 N N . VAL A 1 103 ? 4.143 -13.540 -49.424 1.00 91.38 103 VAL A N 1
ATOM 750 C CA . VAL A 1 103 ? 3.665 -13.116 -50.752 1.00 91.38 103 VAL A CA 1
ATOM 751 C C . VAL A 1 103 ? 4.360 -13.907 -51.861 1.00 91.38 103 VAL A C 1
ATOM 753 O O . VAL A 1 103 ? 3.685 -14.413 -52.756 1.00 91.38 103 VAL A O 1
ATOM 756 N N . GLN A 1 104 ? 5.683 -14.101 -51.782 1.00 91.25 104 GLN A N 1
ATOM 757 C CA . GLN A 1 104 ? 6.423 -14.959 -52.721 1.00 91.25 104 GLN A CA 1
ATOM 758 C C . GLN A 1 104 ? 5.932 -16.416 -52.696 1.00 91.25 104 GLN A C 1
ATOM 760 O O . GLN A 1 104 ? 5.906 -17.077 -53.733 1.00 91.25 104 GLN A O 1
ATOM 765 N N . ALA A 1 105 ? 5.491 -16.902 -51.534 1.00 91.00 105 ALA A N 1
ATOM 766 C CA . ALA A 1 105 ? 4.874 -18.216 -51.366 1.00 91.00 105 ALA A CA 1
ATOM 767 C C . ALA A 1 105 ? 3.391 -18.276 -51.801 1.00 91.00 105 ALA A C 1
ATOM 769 O O . ALA A 1 105 ? 2.759 -19.323 -51.660 1.00 91.00 105 ALA A O 1
ATOM 770 N N . GLY A 1 106 ? 2.832 -17.188 -52.346 1.00 92.44 106 GLY A N 1
ATOM 771 C CA . GLY A 1 106 ? 1.482 -17.144 -52.916 1.00 92.44 106 GLY A CA 1
ATOM 772 C C . GLY A 1 106 ? 0.396 -16.572 -52.000 1.00 92.44 106 GLY A C 1
ATOM 773 O O . GLY A 1 106 ? -0.785 -16.803 -52.258 1.00 92.44 106 GLY A O 1
ATOM 774 N N . PHE A 1 107 ? 0.748 -15.840 -50.939 1.00 94.00 107 PHE A N 1
ATOM 775 C CA . PHE A 1 107 ? -0.239 -15.160 -50.097 1.00 94.00 107 PHE A CA 1
ATOM 776 C C . PHE A 1 107 ? -0.912 -13.993 -50.857 1.00 94.00 107 PHE A C 1
ATOM 778 O O . PHE A 1 107 ? -0.214 -13.075 -51.286 1.00 94.00 107 PHE A O 1
ATOM 785 N N . PRO A 1 108 ? -2.252 -13.987 -51.018 1.00 90.75 108 PRO A N 1
ATOM 786 C CA . PRO A 1 108 ? -2.947 -13.016 -51.871 1.00 90.75 108 PRO A CA 1
ATOM 787 C C . PRO A 1 108 ? -3.410 -11.736 -51.146 1.00 90.75 108 PRO A C 1
ATOM 789 O O . PRO A 1 108 ? -3.969 -10.850 -51.790 1.00 90.75 108 PRO A O 1
ATOM 792 N N . GLY A 1 109 ? -3.267 -11.661 -49.818 1.00 90.69 109 GLY A N 1
ATOM 793 C CA . GLY A 1 109 ? -3.820 -10.585 -48.982 1.00 90.69 109 GLY A CA 1
ATOM 794 C C . GLY A 1 109 ? -2.826 -9.469 -48.656 1.00 90.69 109 GLY A C 1
ATOM 795 O O . GLY A 1 109 ? -1.648 -9.565 -48.989 1.00 90.69 109 GLY A O 1
ATOM 796 N N . SER A 1 110 ? -3.293 -8.425 -47.961 1.00 94.00 110 SER A N 1
ATOM 797 C CA . SER A 1 110 ? -2.414 -7.355 -47.468 1.00 94.00 110 SER A CA 1
ATOM 798 C C . SER A 1 110 ? -1.612 -7.788 -46.233 1.00 94.00 110 SER A C 1
ATOM 800 O O . SER A 1 110 ? -1.867 -8.831 -45.623 1.00 94.00 110 SER A O 1
ATOM 802 N N . LYS A 1 111 ? -0.662 -6.954 -45.795 1.00 90.56 111 LYS A N 1
ATOM 803 C CA . LYS A 1 111 ? 0.099 -7.181 -44.557 1.00 90.56 111 LYS A CA 1
ATOM 804 C C . LYS A 1 111 ? -0.807 -7.269 -43.326 1.00 90.56 111 LYS A C 1
ATOM 806 O O . LYS A 1 111 ? -0.557 -8.069 -42.429 1.00 90.56 111 LYS A O 1
ATOM 811 N N . GLU A 1 112 ? -1.870 -6.475 -43.285 1.00 88.56 112 GLU A N 1
ATOM 812 C CA . GLU A 1 112 ? -2.873 -6.496 -42.219 1.00 88.56 112 GLU A CA 1
ATOM 813 C C . GLU A 1 112 ? -3.650 -7.813 -42.212 1.00 88.56 112 GLU A C 1
ATOM 815 O O . GLU A 1 112 ? -3.947 -8.344 -41.142 1.00 88.56 112 GLU A O 1
ATOM 820 N N . ASP A 1 113 ? -3.955 -8.363 -43.387 1.00 88.12 113 ASP A N 1
ATOM 821 C CA . ASP A 1 113 ? -4.611 -9.665 -43.494 1.00 88.12 113 ASP A CA 1
ATOM 822 C C . ASP A 1 113 ? -3.676 -10.792 -43.073 1.00 88.12 113 ASP A C 1
ATOM 824 O O . ASP A 1 113 ? -4.091 -11.683 -42.334 1.00 88.12 113 ASP A O 1
ATOM 828 N N . TRP A 1 114 ? -2.398 -10.710 -43.448 1.00 91.25 114 TRP A N 1
ATOM 829 C CA . TRP A 1 114 ? -1.374 -11.643 -42.988 1.00 91.25 114 TRP A CA 1
ATOM 830 C C . TRP A 1 114 ? -1.241 -11.630 -41.461 1.00 91.25 114 TRP A C 1
ATOM 832 O O . TRP A 1 114 ? -1.257 -12.688 -40.836 1.00 91.25 114 TRP A O 1
ATOM 842 N N . LEU A 1 115 ? -1.207 -10.453 -40.827 1.00 88.94 115 LEU A N 1
ATOM 843 C CA . LEU A 1 115 ? -1.125 -10.339 -39.366 1.00 88.94 115 LEU A CA 1
ATOM 844 C C . LEU A 1 115 ? -2.315 -10.998 -38.654 1.00 88.94 115 LEU A C 1
ATOM 846 O O . LEU A 1 115 ? -2.125 -11.633 -37.618 1.00 88.94 115 LEU A O 1
ATOM 850 N N . LYS A 1 116 ? -3.527 -10.909 -39.217 1.00 86.44 116 LYS A N 1
ATOM 851 C CA . LYS A 1 116 ? -4.708 -11.595 -38.665 1.00 86.44 116 LYS A CA 1
ATOM 852 C C . LYS A 1 116 ? -4.567 -13.118 -38.706 1.00 86.44 116 LYS A C 1
ATOM 854 O O . LYS A 1 116 ? -5.117 -13.780 -37.834 1.00 86.44 116 LYS A O 1
ATOM 859 N N . THR A 1 117 ? -3.816 -13.674 -39.663 1.00 83.62 117 THR A N 1
ATOM 860 C CA . THR A 1 117 ? -3.562 -15.127 -39.725 1.00 83.62 117 THR A CA 1
ATOM 861 C C . THR A 1 117 ? -2.651 -15.637 -38.608 1.00 83.62 117 THR A C 1
ATOM 863 O O . THR A 1 117 ? -2.704 -16.816 -38.270 1.00 83.62 117 THR A O 1
ATOM 866 N N . LEU A 1 118 ? -1.836 -14.762 -38.009 1.00 84.62 118 LEU A N 1
ATOM 867 C CA . LEU A 1 118 ? -0.904 -15.125 -36.936 1.00 84.62 118 LEU A CA 1
ATOM 868 C C . LEU A 1 118 ? -1.559 -15.151 -35.552 1.00 84.62 118 LEU A C 1
ATOM 870 O O . LEU A 1 118 ? -0.978 -15.671 -34.599 1.00 84.62 118 LEU A O 1
ATOM 874 N N . ILE A 1 119 ? -2.755 -14.576 -35.421 1.00 82.06 119 ILE A N 1
ATOM 875 C CA . ILE A 1 119 ? -3.482 -14.537 -34.157 1.00 82.06 119 ILE A CA 1
ATOM 876 C C . ILE A 1 119 ? -4.224 -15.865 -34.008 1.00 82.06 119 ILE A C 1
ATOM 878 O O . ILE A 1 119 ? -5.258 -16.094 -34.633 1.00 82.06 119 ILE A O 1
ATOM 882 N N . GLY A 1 120 ? -3.683 -16.754 -33.175 1.00 77.00 120 GLY A N 1
ATOM 883 C CA . GLY A 1 120 ? -4.385 -17.968 -32.769 1.00 77.00 120 GLY A CA 1
ATOM 884 C C . GLY A 1 120 ? -5.705 -17.641 -32.065 1.00 77.00 120 GLY A C 1
ATOM 885 O O . GLY A 1 120 ? -5.850 -16.583 -31.447 1.00 77.00 120 GLY A O 1
ATOM 886 N N . ALA A 1 121 ? -6.675 -18.555 -32.143 1.00 78.88 121 ALA A N 1
ATOM 887 C CA . ALA A 1 121 ? -7.913 -18.420 -31.384 1.00 78.88 121 ALA A CA 1
ATOM 888 C C . ALA A 1 121 ? -7.596 -18.253 -29.882 1.00 78.88 121 ALA A C 1
ATOM 890 O O . ALA A 1 121 ? -6.684 -18.924 -29.383 1.00 78.88 121 ALA A O 1
ATOM 891 N N . PRO A 1 122 ? -8.329 -17.393 -29.148 1.00 78.44 122 PRO A N 1
ATOM 892 C CA . PRO A 1 122 ? -8.204 -17.325 -27.700 1.00 78.44 122 PRO A CA 1
ATOM 893 C C . PRO A 1 122 ? -8.331 -18.725 -27.095 1.00 78.44 122 PRO A C 1
ATOM 895 O O . PRO A 1 122 ? -9.220 -19.490 -27.478 1.00 78.44 122 PRO A O 1
ATOM 898 N N . GLY A 1 123 ? -7.444 -19.065 -26.157 1.00 78.62 123 GLY A N 1
ATOM 899 C CA . GLY A 1 123 ? -7.572 -20.305 -25.397 1.00 78.62 123 GLY A CA 1
ATOM 900 C C . GLY A 1 123 ? -8.943 -20.369 -24.718 1.00 78.62 123 GLY A C 1
ATOM 901 O O . GLY A 1 123 ? -9.464 -19.346 -24.268 1.00 78.62 123 GLY A O 1
ATOM 902 N N . GLY A 1 124 ? -9.540 -21.562 -24.663 1.00 84.25 124 GLY A N 1
ATOM 903 C CA . GLY A 1 124 ? -10.793 -21.767 -23.938 1.00 84.25 124 GLY A CA 1
ATOM 904 C C . GLY A 1 124 ? -10.670 -21.323 -22.478 1.00 84.25 124 GLY A C 1
ATOM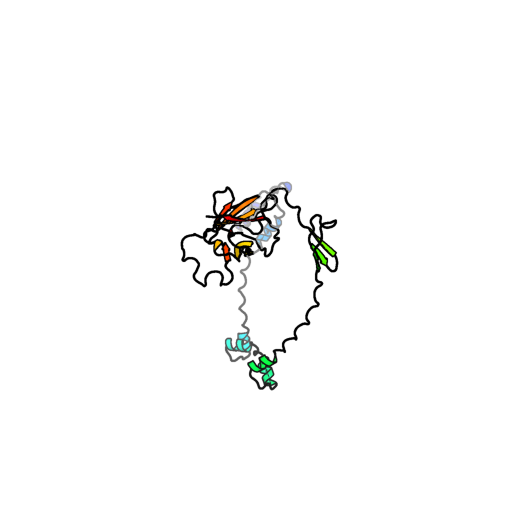 905 O O . GLY A 1 124 ? -9.581 -21.354 -21.899 1.00 84.25 124 GLY A O 1
ATOM 906 N N . ALA A 1 125 ? -11.787 -20.906 -21.879 1.00 82.19 125 ALA A N 1
ATOM 907 C CA . ALA A 1 125 ? -11.819 -20.579 -20.460 1.00 82.19 125 ALA A CA 1
ATOM 908 C C . ALA A 1 125 ? -11.308 -21.771 -19.633 1.00 82.19 125 ALA A C 1
ATOM 910 O O . ALA A 1 125 ? -11.686 -22.918 -19.882 1.00 82.19 125 ALA A O 1
ATOM 911 N N . GLY A 1 126 ? -10.447 -21.498 -18.650 1.00 76.94 126 GLY A N 1
ATOM 912 C CA . GLY A 1 126 ? -10.025 -22.516 -17.692 1.00 76.94 126 GLY A CA 1
ATOM 913 C C . GLY A 1 126 ? -11.234 -23.090 -16.950 1.00 76.94 126 GLY A C 1
ATOM 914 O O . GLY A 1 126 ? -12.216 -22.384 -16.712 1.00 76.94 126 GLY A O 1
ATOM 915 N N . ALA A 1 127 ? -11.171 -24.372 -16.587 1.00 80.56 127 ALA A N 1
ATOM 916 C CA . ALA A 1 127 ? -12.208 -24.989 -15.769 1.00 80.56 127 ALA A CA 1
ATOM 917 C C . ALA A 1 127 ? -12.392 -24.209 -14.457 1.00 80.56 127 ALA A C 1
ATOM 919 O O . ALA A 1 127 ? -11.418 -23.752 -13.851 1.00 80.56 127 ALA A O 1
ATOM 920 N N . THR A 1 128 ? -13.640 -24.073 -14.007 1.00 79.56 128 THR A N 1
ATOM 921 C CA . THR A 1 128 ? -13.947 -23.518 -12.687 1.00 79.56 128 THR A CA 1
ATOM 922 C C . THR A 1 128 ? -13.210 -24.327 -11.620 1.00 79.56 128 THR A C 1
ATOM 924 O O . THR A 1 128 ? -13.307 -25.555 -11.592 1.00 79.56 128 THR A O 1
ATOM 927 N N . GLY A 1 129 ? -12.456 -23.648 -10.752 1.00 73.75 129 GLY A N 1
ATOM 928 C CA . GLY A 1 129 ? -11.785 -24.299 -9.627 1.00 73.75 129 GLY A CA 1
ATOM 929 C C . GLY A 1 129 ? -12.790 -24.983 -8.695 1.00 73.75 129 GLY A C 1
ATOM 930 O O . GLY A 1 129 ? -13.936 -24.548 -8.582 1.00 73.75 129 GLY A O 1
ATOM 931 N N . ALA A 1 130 ? -12.365 -26.055 -8.022 1.00 77.38 130 ALA A N 1
ATOM 932 C CA . ALA A 1 130 ? -13.187 -26.711 -7.008 1.00 77.38 130 ALA A CA 1
ATOM 933 C C . ALA A 1 130 ? -13.608 -25.709 -5.917 1.00 77.38 130 ALA A C 1
ATOM 935 O O . ALA A 1 130 ? -12.824 -24.839 -5.528 1.00 77.38 130 ALA A O 1
ATOM 936 N N . ALA A 1 131 ? -14.837 -25.844 -5.410 1.00 71.69 131 ALA A N 1
ATOM 937 C CA . ALA A 1 131 ? -15.301 -25.047 -4.280 1.00 71.69 131 ALA A CA 1
ATOM 938 C C . ALA A 1 131 ? -14.365 -25.255 -3.074 1.00 71.69 131 ALA A C 1
ATOM 940 O O . ALA A 1 131 ? -14.042 -26.390 -2.718 1.00 71.69 131 ALA A O 1
ATOM 941 N N . GLY A 1 132 ? -13.911 -24.160 -2.460 1.00 63.66 132 GLY A N 1
ATOM 942 C CA . GLY A 1 132 ? -13.074 -24.223 -1.263 1.00 63.66 132 GLY A CA 1
ATOM 943 C C . GLY A 1 132 ? -13.826 -24.852 -0.086 1.00 63.66 132 GLY A C 1
ATOM 944 O O . GLY A 1 132 ? -15.042 -24.710 0.024 1.00 63.66 132 GLY A O 1
ATOM 945 N N . ALA A 1 133 ? -13.106 -25.536 0.808 1.00 69.69 133 ALA A N 1
ATOM 946 C CA . ALA A 1 133 ? -13.685 -26.073 2.037 1.00 69.69 133 ALA A CA 1
ATOM 947 C C . ALA A 1 133 ? -14.225 -24.922 2.905 1.00 69.69 133 ALA A C 1
ATOM 949 O O . ALA A 1 133 ? -13.457 -24.142 3.470 1.00 69.69 133 ALA A O 1
ATOM 950 N N . SER A 1 134 ? -15.548 -24.795 2.979 1.00 72.94 134 SER A N 1
ATOM 951 C CA . SER A 1 134 ? -16.230 -23.761 3.756 1.00 72.94 134 SER A CA 1
ATOM 952 C C . SER A 1 134 ? -16.154 -24.040 5.259 1.00 72.94 134 SER A C 1
ATOM 954 O O . SER A 1 134 ? -16.160 -25.189 5.696 1.00 72.94 134 SER A O 1
ATOM 956 N N . VAL A 1 135 ? -16.104 -22.969 6.051 1.00 80.62 135 VAL A N 1
ATOM 957 C CA . VAL A 1 135 ? -16.239 -23.015 7.513 1.00 80.62 135 VAL A CA 1
ATOM 958 C C . VAL A 1 135 ? -17.717 -22.852 7.855 1.00 80.62 135 VAL A C 1
ATOM 960 O O . VAL A 1 135 ? -18.344 -21.908 7.375 1.00 80.62 135 VAL A O 1
ATOM 963 N N . THR A 1 136 ? -18.282 -23.750 8.662 1.00 85.88 136 THR A N 1
ATOM 964 C CA . THR A 1 136 ? -19.654 -23.599 9.168 1.00 85.88 136 THR A CA 1
ATOM 965 C C . THR A 1 136 ? -19.658 -22.819 10.478 1.00 85.88 136 THR A C 1
ATOM 967 O O . THR A 1 136 ? -18.720 -22.915 11.276 1.00 85.88 136 THR A O 1
ATOM 970 N N . VAL A 1 137 ? -20.704 -22.016 10.675 1.00 89.88 137 VAL A N 1
ATOM 971 C CA . VAL A 1 137 ? -20.876 -21.157 11.850 1.00 89.88 137 VAL A CA 1
ATOM 972 C C . VAL A 1 137 ? -22.172 -21.539 12.547 1.00 89.88 137 VAL A C 1
ATOM 974 O O . VAL A 1 137 ? -23.234 -21.505 11.932 1.00 89.88 137 VAL A O 1
ATOM 977 N N . GLU A 1 138 ? -22.074 -21.884 13.825 1.00 91.50 138 GLU A N 1
ATOM 978 C CA . GLU A 1 138 ? -23.206 -22.230 14.688 1.00 91.50 138 GLU A CA 1
ATOM 979 C C . GLU A 1 138 ? -23.192 -21.350 15.945 1.00 91.50 138 GLU A C 1
ATOM 981 O O . GLU A 1 138 ? -22.136 -20.867 16.371 1.00 91.50 138 GLU A O 1
ATOM 986 N N . ASP A 1 139 ? -24.361 -21.129 16.546 1.00 91.31 139 ASP A N 1
ATOM 987 C CA . ASP A 1 139 ? -24.460 -20.484 17.855 1.00 91.31 139 ASP A CA 1
ATOM 988 C C . ASP A 1 139 ? -23.905 -21.408 18.948 1.00 91.31 139 ASP A C 1
ATOM 990 O O . ASP A 1 139 ? -24.282 -22.575 19.031 1.00 91.31 139 ASP A O 1
ATOM 994 N N . GLU A 1 140 ? -23.024 -20.880 19.803 1.00 92.81 140 GLU A N 1
ATOM 995 C CA . GLU A 1 140 ? -22.516 -21.603 20.973 1.00 92.81 140 GLU A CA 1
ATOM 996 C C . GLU A 1 140 ? -23.253 -21.099 22.225 1.00 92.81 140 GLU A C 1
ATOM 998 O O . GLU A 1 140 ? -23.133 -19.913 22.562 1.00 92.81 140 GLU A O 1
ATOM 1003 N N . PRO A 1 141 ? -24.019 -21.951 22.928 1.00 90.88 141 PRO A N 1
ATOM 1004 C CA . PRO A 1 141 ? -24.673 -21.570 24.174 1.00 90.88 141 PRO A CA 1
ATOM 1005 C C . PRO A 1 141 ? -23.650 -21.333 25.294 1.00 90.88 141 PRO A C 1
ATOM 1007 O O . PRO A 1 141 ? -22.491 -21.741 25.210 1.00 90.88 141 PRO A O 1
ATOM 1010 N N . SER A 1 142 ? -24.070 -20.671 26.372 1.00 88.38 142 SER A N 1
ATOM 1011 C CA . SER A 1 142 ? -23.221 -20.512 27.553 1.00 88.38 142 SER A CA 1
ATOM 1012 C C . SER A 1 142 ? -22.888 -21.870 28.174 1.00 88.38 142 SER A C 1
ATOM 1014 O O . SER A 1 142 ? -23.772 -22.681 28.453 1.00 88.38 142 SER A O 1
ATOM 1016 N N . GLY A 1 143 ? -21.601 -22.135 28.391 1.00 88.00 143 GLY A N 1
ATOM 1017 C CA . GLY A 1 143 ? -21.151 -23.434 28.874 1.00 88.00 143 GLY A CA 1
ATOM 1018 C C . GLY A 1 143 ? -19.638 -23.600 28.895 1.00 88.00 143 GLY A C 1
ATOM 1019 O O . GLY A 1 143 ? -18.886 -22.631 28.976 1.00 88.00 143 GLY A O 1
ATOM 1020 N N . ALA A 1 144 ? -19.198 -24.858 28.833 1.00 90.62 144 ALA A N 1
ATOM 1021 C CA . ALA A 1 144 ? -17.799 -25.246 29.015 1.00 90.62 144 ALA A CA 1
ATOM 1022 C C . ALA A 1 144 ? -16.836 -24.627 27.985 1.00 90.62 144 ALA A C 1
ATOM 1024 O O . ALA A 1 144 ? -15.685 -24.368 28.323 1.00 90.62 144 ALA A O 1
ATOM 1025 N N . ASN A 1 145 ? -17.297 -24.377 26.753 1.00 89.75 145 ASN A N 1
ATOM 1026 C CA . ASN A 1 145 ? -16.467 -23.771 25.707 1.00 89.75 145 ASN A CA 1
ATOM 1027 C C . ASN A 1 145 ? -16.442 -22.240 25.805 1.00 89.75 145 ASN A C 1
ATOM 1029 O O . ASN A 1 145 ? -15.391 -21.631 25.624 1.00 89.75 145 ASN A O 1
ATOM 1033 N N . CYS A 1 146 ? -17.590 -21.626 26.112 1.00 89.00 146 CYS A N 1
ATOM 1034 C CA . CYS A 1 146 ? -17.742 -20.183 26.270 1.00 89.00 146 CYS A CA 1
ATOM 1035 C C . CYS A 1 146 ? -18.674 -19.860 27.443 1.00 89.00 146 CYS A C 1
ATOM 1037 O O . CYS A 1 146 ? -19.884 -20.052 27.345 1.00 89.00 146 CYS A O 1
ATOM 1039 N N . THR A 1 147 ? -18.145 -19.281 28.525 1.00 88.88 147 THR A N 1
ATOM 1040 C CA . THR A 1 147 ? -18.919 -18.958 29.741 1.00 88.88 147 THR A CA 1
ATOM 1041 C C . THR A 1 147 ? -20.150 -18.079 29.471 1.00 88.88 147 THR A C 1
ATOM 1043 O O . THR A 1 147 ? -21.182 -18.268 30.105 1.00 88.88 147 THR A O 1
ATOM 1046 N N . ASN A 1 148 ? -20.076 -17.166 28.493 1.00 82.31 148 ASN A N 1
ATOM 1047 C CA . ASN A 1 148 ? -21.160 -16.235 28.130 1.00 82.31 148 ASN A CA 1
ATOM 1048 C C . ASN A 1 148 ? -21.766 -16.514 26.738 1.00 82.31 148 ASN A C 1
ATOM 1050 O O . ASN A 1 148 ? -22.354 -15.623 26.121 1.00 82.31 148 ASN A O 1
ATOM 1054 N N . GLY A 1 149 ? -21.588 -17.731 26.217 1.00 87.75 149 GLY A N 1
ATOM 1055 C CA . GLY A 1 149 ? -21.967 -18.094 24.850 1.00 87.75 149 GLY A CA 1
ATOM 1056 C C . GLY A 1 149 ? -21.086 -17.429 23.789 1.00 87.75 149 GLY A C 1
ATOM 1057 O O . GLY A 1 149 ? -20.109 -16.746 24.111 1.00 87.75 149 GLY A O 1
ATOM 1058 N N . GLY A 1 150 ? -21.396 -17.652 22.514 1.00 88.75 150 GLY A N 1
ATOM 1059 C CA . GLY A 1 150 ? -20.592 -17.142 21.407 1.00 88.75 150 GLY A CA 1
ATOM 1060 C C . GLY A 1 150 ? -20.947 -17.749 20.052 1.00 88.75 150 GLY A C 1
ATOM 1061 O O . GLY A 1 150 ? -22.115 -17.995 19.746 1.00 88.75 150 GLY A O 1
ATOM 1062 N N . LYS A 1 151 ? -19.925 -17.974 19.225 1.00 91.12 151 LYS A N 1
ATOM 1063 C CA . LYS A 1 151 ? -20.032 -18.666 17.934 1.00 91.12 151 LYS A CA 1
ATOM 1064 C C . LYS A 1 151 ? -19.032 -19.810 17.858 1.00 91.12 151 LYS A C 1
ATOM 1066 O O . LYS A 1 151 ? -17.864 -19.643 18.212 1.00 91.12 151 LYS A O 1
ATOM 1071 N N . LYS A 1 152 ? -19.478 -20.948 17.339 1.00 90.56 152 LYS A N 1
ATOM 1072 C CA . LYS A 1 152 ? -18.645 -22.102 17.015 1.00 90.56 152 LYS A CA 1
ATOM 1073 C C . LYS A 1 152 ? -18.346 -22.096 15.523 1.00 90.56 152 LYS A C 1
ATOM 1075 O O . LYS A 1 152 ? -19.251 -22.072 14.694 1.00 90.56 152 LYS A O 1
ATOM 1080 N N . LEU A 1 153 ? -17.064 -22.123 15.191 1.00 90.00 153 LEU A N 1
ATOM 1081 C CA . LEU A 1 153 ? -16.553 -22.180 13.829 1.00 90.00 153 LEU A CA 1
ATOM 1082 C C . LEU A 1 153 ? -16.011 -23.584 13.580 1.00 90.00 153 LEU A C 1
ATOM 1084 O O . LEU A 1 153 ? -15.062 -23.997 14.245 1.00 90.00 153 LEU A O 1
ATOM 1088 N N . THR A 1 154 ? -16.575 -24.306 12.616 1.00 87.69 154 THR A N 1
ATOM 1089 C CA . THR A 1 154 ? -16.102 -25.646 12.243 1.00 87.69 154 THR A CA 1
ATOM 1090 C C . THR A 1 154 ? -15.487 -25.594 10.853 1.00 87.69 154 THR A C 1
ATOM 1092 O O . THR A 1 154 ? -16.176 -25.347 9.866 1.00 87.69 154 THR A O 1
ATOM 1095 N N . SER A 1 155 ? -14.174 -25.803 10.769 1.00 85.31 155 SER A N 1
ATOM 1096 C CA . SER A 1 155 ? -13.485 -26.051 9.501 1.00 85.31 155 SER A CA 1
ATOM 1097 C C . SER A 1 155 ? -13.331 -27.555 9.264 1.00 85.31 155 SER A C 1
ATOM 1099 O O . SER A 1 155 ? -13.611 -28.369 10.142 1.00 85.31 155 SER A O 1
ATOM 1101 N N . ALA A 1 156 ? -12.797 -27.935 8.101 1.00 78.75 156 ALA A N 1
ATOM 1102 C CA . ALA A 1 156 ? -12.482 -29.330 7.788 1.00 78.75 156 ALA A CA 1
ATOM 1103 C C . ALA A 1 156 ? -11.468 -29.985 8.753 1.00 78.75 156 ALA A C 1
ATOM 1105 O O . ALA A 1 156 ? -11.368 -31.207 8.792 1.00 78.75 156 ALA A O 1
ATOM 1106 N N . THR A 1 157 ? -10.692 -29.196 9.503 1.00 80.12 157 THR A N 1
ATOM 1107 C CA . THR A 1 157 ? -9.567 -29.696 10.314 1.00 80.12 157 THR A CA 1
ATOM 1108 C C . THR A 1 157 ? -9.623 -29.297 11.781 1.00 80.12 157 THR A C 1
ATOM 1110 O O . THR A 1 157 ? -8.897 -29.875 12.588 1.00 80.12 157 THR A O 1
ATOM 1113 N N . ARG A 1 158 ? -10.444 -28.308 12.154 1.00 86.75 158 ARG A N 1
ATOM 1114 C CA . ARG A 1 158 ? -10.528 -27.829 13.536 1.00 86.75 158 ARG A CA 1
ATOM 1115 C C . ARG A 1 158 ? -11.859 -27.165 13.842 1.00 86.75 158 ARG A C 1
ATOM 1117 O O . ARG A 1 158 ? -12.504 -26.589 12.970 1.00 86.75 158 ARG A O 1
ATOM 1124 N N . VAL A 1 159 ? -12.190 -27.175 15.126 1.00 91.56 159 VAL A N 1
ATOM 1125 C CA . VAL A 1 159 ? -13.241 -26.342 15.705 1.00 91.56 159 VAL A CA 1
ATOM 1126 C C . VAL A 1 159 ? -12.574 -25.209 16.478 1.00 91.56 159 VAL A C 1
ATOM 1128 O O . VAL A 1 159 ? -11.605 -25.437 17.201 1.00 91.56 159 VAL A O 1
ATOM 1131 N N . ALA A 1 160 ? -13.073 -23.990 16.307 1.00 91.50 160 ALA A N 1
ATOM 1132 C CA . ALA A 1 160 ? -12.671 -22.822 17.078 1.00 91.50 160 ALA A CA 1
ATOM 1133 C C . ALA A 1 160 ? -13.909 -22.143 17.667 1.00 91.50 160 ALA A C 1
ATOM 1135 O O . ALA A 1 160 ? -14.972 -22.142 17.049 1.00 91.50 160 ALA A O 1
ATOM 1136 N N . TYR A 1 161 ? -13.763 -21.545 18.846 1.00 90.06 161 TYR A N 1
ATOM 1137 C CA . TYR A 1 161 ? -14.846 -20.844 19.527 1.00 90.06 161 TYR A CA 1
ATOM 1138 C C . TYR A 1 161 ? -14.512 -19.361 19.641 1.00 90.06 161 TYR A C 1
ATOM 1140 O O . TYR A 1 161 ? -13.407 -18.990 20.037 1.00 90.06 161 TYR A O 1
ATOM 1148 N N . VAL A 1 162 ? -15.478 -18.520 19.290 1.00 90.31 162 VAL A N 1
ATOM 1149 C CA . VAL A 1 162 ? -15.428 -17.072 19.487 1.00 90.31 162 VAL A CA 1
ATOM 1150 C C . VAL A 1 162 ? -16.383 -16.748 20.626 1.00 90.31 162 VAL A C 1
ATOM 1152 O O . VAL A 1 162 ? -17.594 -16.700 20.423 1.00 90.31 162 VAL A O 1
ATOM 1155 N N . CYS A 1 163 ? -15.842 -16.599 21.833 1.00 86.06 163 CYS A N 1
ATOM 1156 C CA . CYS A 1 163 ? -16.638 -16.405 23.042 1.00 86.06 163 CYS A CA 1
ATOM 1157 C C . CYS A 1 163 ? -16.965 -14.932 23.292 1.00 86.06 163 CYS A C 1
ATOM 1159 O O . CYS A 1 163 ? -16.122 -14.054 23.104 1.00 86.06 163 CYS A O 1
ATOM 1161 N N . ASN A 1 164 ? -18.170 -14.677 23.795 1.00 82.81 164 ASN A N 1
ATOM 1162 C CA . ASN A 1 164 ? -18.575 -13.363 24.272 1.00 82.81 164 ASN A CA 1
ATOM 1163 C C . ASN A 1 164 ? -17.780 -12.986 25.536 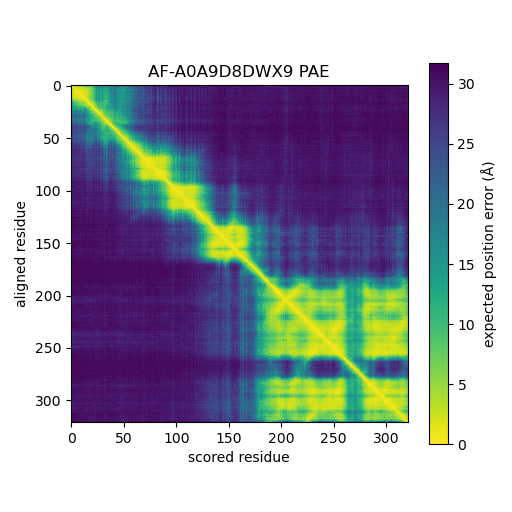1.00 82.81 164 ASN A C 1
ATOM 1165 O O . ASN A 1 164 ? -17.587 -13.810 26.438 1.00 82.81 164 ASN A O 1
ATOM 1169 N N . GLY A 1 165 ? -17.337 -11.729 25.620 1.00 77.19 165 GLY A N 1
ATOM 1170 C CA . GLY A 1 165 ? -16.674 -11.191 26.811 1.00 77.19 165 GLY A CA 1
ATOM 1171 C C . GLY A 1 165 ? -17.593 -11.157 28.038 1.00 77.19 165 GLY A C 1
ATOM 1172 O O . GLY A 1 165 ? -18.810 -11.300 27.933 1.00 77.19 165 GLY A O 1
ATOM 1173 N N . THR A 1 166 ? -17.018 -10.985 29.229 1.00 63.22 166 THR A N 1
ATOM 1174 C CA . THR A 1 166 ? -17.795 -10.731 30.452 1.00 63.22 166 THR A CA 1
ATOM 1175 C C . THR A 1 166 ? -18.458 -9.361 30.373 1.00 63.22 166 THR A C 1
ATOM 1177 O O . THR A 1 166 ? -17.773 -8.374 30.101 1.00 63.22 166 THR A O 1
ATOM 1180 N N . ASN A 1 167 ? -19.759 -9.282 30.666 1.00 57.22 167 ASN A N 1
ATOM 1181 C CA . ASN A 1 167 ? -20.437 -8.001 30.861 1.00 57.22 167 ASN A CA 1
ATOM 1182 C C . ASN A 1 167 ? -19.696 -7.204 31.952 1.00 57.22 167 ASN A C 1
ATOM 1184 O O . ASN A 1 167 ? -19.492 -7.713 33.055 1.00 57.22 167 ASN A O 1
ATOM 1188 N N . GLY A 1 168 ? -19.262 -5.977 31.650 1.00 48.69 168 GLY A N 1
ATOM 1189 C CA . GLY A 1 168 ? -18.591 -5.118 32.629 1.00 48.69 168 GLY A CA 1
ATOM 1190 C C . GLY A 1 168 ? -19.522 -4.775 33.798 1.00 48.69 168 GLY A C 1
ATOM 1191 O O . GLY A 1 168 ? -20.676 -4.411 33.587 1.00 48.69 168 GLY A O 1
ATOM 1192 N N . THR A 1 169 ? -19.041 -4.875 35.040 1.00 40.38 169 THR A N 1
ATOM 1193 C CA . THR A 1 169 ? -19.840 -4.684 36.270 1.00 40.38 169 THR A CA 1
ATOM 1194 C C . THR A 1 169 ? -20.058 -3.213 36.654 1.00 40.38 169 THR A C 1
ATOM 1196 O O . THR A 1 169 ? -20.072 -2.869 37.833 1.00 40.38 169 THR A O 1
ATOM 1199 N N . GLY A 1 170 ? -20.230 -2.314 35.687 1.00 42.34 170 GLY A N 1
ATOM 1200 C CA . GLY A 1 170 ? -20.452 -0.900 35.978 1.00 42.34 170 GLY A CA 1
ATOM 1201 C C . GLY A 1 170 ? -20.834 -0.099 34.746 1.00 42.34 170 GLY A C 1
ATOM 1202 O O . GLY A 1 170 ? -19.985 0.189 33.911 1.00 42.34 170 GLY A O 1
ATOM 1203 N N . GLY A 1 171 ? -22.109 0.282 34.664 1.00 37.09 171 GLY A N 1
ATOM 1204 C CA . GLY A 1 171 ? -22.615 1.221 33.667 1.00 37.09 171 GLY A CA 1
ATOM 1205 C C . GLY A 1 171 ? -24.006 0.853 33.167 1.00 37.09 171 GLY A C 1
ATOM 1206 O O . GLY A 1 171 ? -24.150 0.060 32.244 1.00 37.09 171 GLY A O 1
ATOM 1207 N N . GLY A 1 172 ? -25.041 1.475 33.737 1.00 44.53 172 GLY A N 1
ATOM 1208 C CA . GLY A 1 172 ? -26.286 1.691 33.004 1.00 44.53 172 GLY A CA 1
ATOM 1209 C C . GLY A 1 172 ? -25.981 2.650 31.856 1.00 44.53 172 GLY A C 1
ATOM 1210 O O . GLY A 1 172 ? -25.934 3.857 32.056 1.00 44.53 172 GLY A O 1
ATOM 1211 N N . GLY A 1 173 ? -25.664 2.101 30.689 1.00 36.88 173 GLY A N 1
ATOM 1212 C CA . GLY A 1 173 ? -25.245 2.856 29.515 1.00 36.88 173 GLY A CA 1
ATOM 1213 C C . GLY A 1 173 ? -24.774 1.897 28.432 1.00 36.88 173 GLY A C 1
ATOM 1214 O O . GLY A 1 173 ? -23.743 1.249 28.565 1.00 36.88 173 GLY A O 1
ATOM 1215 N N . SER A 1 174 ? -25.569 1.768 27.379 1.00 45.72 174 SER A N 1
ATOM 1216 C CA . SER A 1 174 ? -25.346 0.878 26.243 1.00 45.72 174 SER A CA 1
ATOM 1217 C C . SER A 1 174 ? -24.143 1.320 25.397 1.00 45.72 174 SER A C 1
ATOM 1219 O O . SER A 1 174 ? -24.239 2.269 24.624 1.00 45.72 174 SER A O 1
ATOM 1221 N N . GLY A 1 175 ? -23.027 0.604 25.532 1.00 37.44 175 GLY A N 1
ATOM 1222 C CA . GLY A 1 175 ? -21.837 0.629 24.671 1.00 37.44 175 GLY A CA 1
ATOM 1223 C C . GLY A 1 175 ? -20.996 -0.614 24.987 1.00 37.44 175 GLY A C 1
ATOM 1224 O O . GLY A 1 175 ? -21.104 -1.158 26.078 1.00 37.44 175 GLY A O 1
ATOM 1225 N N . GLY A 1 176 ? -20.160 -1.187 24.134 1.00 38.41 176 GLY A N 1
ATOM 1226 C CA . GLY A 1 176 ? -19.700 -0.911 22.781 1.00 38.41 176 GLY A CA 1
ATOM 1227 C C . GLY A 1 176 ? -18.807 -2.106 22.396 1.00 38.41 176 GLY A C 1
ATOM 1228 O O . GLY A 1 176 ? -18.274 -2.794 23.262 1.00 38.41 176 GLY A O 1
ATOM 1229 N N . GLY A 1 177 ? -18.709 -2.441 21.114 1.00 38.53 177 GLY A N 1
ATOM 1230 C CA . GLY A 1 177 ? -17.461 -2.212 20.388 1.00 38.53 177 GLY A CA 1
ATOM 1231 C C . GLY A 1 177 ? -16.549 -3.441 20.349 1.00 38.53 177 GLY A C 1
ATOM 1232 O O . GLY A 1 177 ? -15.738 -3.678 21.239 1.00 38.53 177 GLY A O 1
ATOM 1233 N N . SER A 1 178 ? -16.636 -4.206 19.264 1.00 35.22 178 SER A N 1
ATOM 1234 C CA . SER A 1 178 ? -15.620 -5.186 18.875 1.00 35.22 178 SER A CA 1
ATOM 1235 C C . SER A 1 178 ? -15.436 -5.072 17.375 1.00 35.22 178 SER A C 1
ATOM 1237 O O . SER A 1 178 ? -16.213 -5.645 16.622 1.00 35.22 178 SER A O 1
ATOM 1239 N N . ILE A 1 179 ? -14.458 -4.289 16.921 1.00 40.88 179 ILE A N 1
ATOM 1240 C CA . ILE A 1 179 ? -14.165 -4.203 15.490 1.00 40.88 179 ILE A CA 1
ATOM 1241 C C . ILE A 1 179 ? -12.657 -4.310 15.314 1.00 40.88 179 ILE A C 1
ATOM 1243 O O . ILE A 1 179 ? -11.902 -3.361 15.520 1.00 40.88 179 ILE A O 1
ATOM 1247 N N . GLY A 1 180 ? -12.245 -5.534 14.981 1.00 40.38 180 GLY A N 1
ATOM 1248 C CA . GLY A 1 180 ? -10.972 -5.808 14.338 1.00 40.38 180 GLY A CA 1
ATOM 1249 C C . GLY A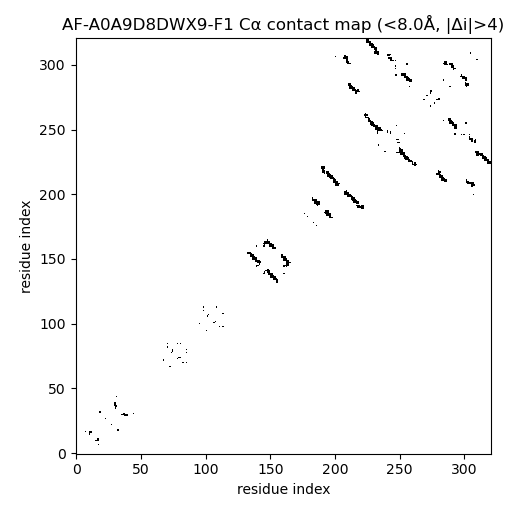 1 180 ? -10.955 -5.214 12.932 1.00 40.38 180 GLY A C 1
ATOM 1250 O O . GLY A 1 180 ? -11.995 -4.986 12.323 1.00 40.38 180 GLY A O 1
ATOM 1251 N N . TYR A 1 181 ? -9.753 -4.927 12.447 1.00 41.56 181 TYR A N 1
ATOM 1252 C CA . TYR A 1 181 ? -9.482 -4.279 11.169 1.00 41.56 181 TYR A CA 1
ATOM 1253 C C . TYR A 1 181 ? -10.353 -4.805 10.011 1.00 41.56 181 TYR A C 1
ATOM 1255 O O . TYR A 1 181 ? -10.187 -5.941 9.576 1.00 41.56 181 TYR A O 1
ATOM 1263 N N . GLY A 1 182 ? -11.228 -3.937 9.491 1.00 40.22 182 GLY A N 1
ATOM 1264 C CA . GLY A 1 182 ? -11.994 -4.154 8.261 1.00 40.22 182 GLY A CA 1
ATOM 1265 C C . GLY A 1 182 ? -13.502 -3.996 8.453 1.00 40.22 182 GLY A C 1
ATOM 1266 O O . GLY A 1 182 ? -14.148 -4.905 8.950 1.00 40.22 182 GLY A O 1
ATOM 1267 N N . ALA A 1 183 ? -14.040 -2.850 8.017 1.00 39.69 183 ALA A N 1
ATOM 1268 C CA . ALA A 1 183 ? -15.471 -2.546 7.872 1.00 39.69 183 ALA A CA 1
ATOM 1269 C C . ALA A 1 183 ? -16.344 -2.884 9.096 1.00 39.69 183 ALA A C 1
ATOM 1271 O O . ALA A 1 183 ? -16.974 -3.933 9.180 1.00 39.69 183 ALA A O 1
ATOM 1272 N N . GLY A 1 184 ? -16.400 -1.941 10.034 1.00 44.31 184 GLY A N 1
ATOM 1273 C CA . GLY A 1 184 ? -17.274 -2.021 11.192 1.00 44.31 184 GLY A CA 1
ATOM 1274 C C . GLY A 1 184 ? -18.397 -1.000 11.155 1.00 44.31 184 GLY A C 1
ATOM 1275 O O . GLY A 1 184 ? -18.150 0.182 10.909 1.00 44.31 184 GLY A O 1
ATOM 1276 N N . GLU A 1 185 ? -19.608 -1.463 11.436 1.00 41.50 185 GLU A N 1
ATOM 1277 C CA . GLU A 1 185 ? -20.784 -0.636 11.676 1.00 41.50 185 GLU A CA 1
ATOM 1278 C C . GLU A 1 185 ? -20.744 -0.110 13.120 1.00 41.50 185 GLU A C 1
ATOM 1280 O O . GLU A 1 185 ? -20.632 -0.879 14.076 1.00 41.50 185 GLU A O 1
ATOM 1285 N N . VAL A 1 186 ? -20.767 1.213 13.286 1.00 50.75 186 VAL A N 1
ATOM 1286 C CA . VAL A 1 186 ? -20.771 1.895 14.588 1.00 50.75 186 VAL A CA 1
ATOM 1287 C C . VAL A 1 186 ? -22.113 2.598 14.754 1.00 50.75 186 VAL A C 1
ATOM 1289 O O . VAL A 1 186 ? -22.505 3.385 13.894 1.00 50.75 186 VAL A O 1
ATOM 1292 N N . THR A 1 187 ? -22.815 2.345 15.857 1.00 51.62 187 THR A N 1
ATOM 1293 C CA . THR A 1 187 ? -24.042 3.074 16.210 1.00 51.62 187 THR A CA 1
ATOM 1294 C C . THR A 1 187 ? -23.680 4.433 16.806 1.00 51.62 187 THR A C 1
ATOM 1296 O O . THR A 1 187 ? -23.006 4.500 17.833 1.00 51.62 187 THR A O 1
ATOM 1299 N N . ILE A 1 188 ? -24.105 5.524 16.160 1.00 55.97 188 ILE A N 1
ATOM 1300 C CA . ILE A 1 188 ? -23.707 6.909 16.489 1.00 55.97 188 ILE A CA 1
ATOM 1301 C C . ILE A 1 188 ? -24.868 7.691 17.162 1.00 55.97 188 ILE A C 1
ATOM 1303 O O . ILE A 1 188 ? -24.798 8.898 17.406 1.00 55.97 188 ILE A O 1
ATOM 1307 N N . GLY A 1 189 ? -25.961 7.015 17.530 1.00 62.72 189 GLY A N 1
ATOM 1308 C CA . GLY A 1 189 ? -27.107 7.640 18.200 1.00 62.72 189 GLY A CA 1
ATOM 1309 C C . GLY A 1 189 ? -27.821 8.654 17.296 1.00 62.72 189 GLY A C 1
ATOM 1310 O O . GLY A 1 189 ? -28.053 8.377 16.127 1.00 62.72 189 GLY A O 1
ATOM 1311 N N . ALA A 1 190 ? -28.135 9.857 17.803 1.00 54.97 190 ALA A N 1
ATOM 1312 C CA . ALA A 1 190 ? -28.947 10.886 17.115 1.00 54.97 190 ALA A CA 1
ATOM 1313 C C . ALA A 1 190 ? -28.393 11.397 15.761 1.00 54.97 190 ALA A C 1
ATOM 1315 O O . ALA A 1 190 ? -29.024 12.209 15.086 1.00 54.97 190 ALA A O 1
ATOM 1316 N N . CYS A 1 191 ? -27.191 10.963 15.391 1.00 58.41 191 CYS A N 1
ATOM 1317 C CA . CYS A 1 191 ? -26.523 11.265 14.133 1.00 58.41 191 CYS A CA 1
ATOM 1318 C C . CYS A 1 191 ? -26.833 10.218 13.040 1.00 58.41 191 CYS A C 1
ATOM 1320 O O . CYS A 1 191 ? -26.905 10.570 11.864 1.00 58.41 191 CYS A O 1
ATOM 1322 N N . THR A 1 192 ? -26.968 8.942 13.424 1.00 58.31 192 THR A N 1
ATOM 1323 C CA . THR A 1 192 ? -27.370 7.790 12.596 1.00 58.31 192 THR A CA 1
ATOM 1324 C C . THR A 1 192 ? -27.376 6.511 13.449 1.00 58.31 192 THR A C 1
ATOM 1326 O O . THR A 1 192 ? -26.544 6.360 14.353 1.00 58.31 192 THR A O 1
ATOM 1329 N N . ASP A 1 193 ? -28.268 5.571 13.129 1.00 57.31 193 ASP A N 1
ATOM 1330 C CA . ASP A 1 193 ? -28.330 4.244 13.760 1.00 57.31 193 ASP A CA 1
ATOM 1331 C C . ASP A 1 193 ? -27.077 3.409 13.460 1.00 57.31 193 ASP A C 1
ATOM 1333 O O . ASP A 1 193 ? -26.651 2.584 14.271 1.00 57.31 193 ASP A O 1
ATOM 1337 N N . THR A 1 194 ? -26.463 3.649 12.300 1.00 57.38 194 THR A N 1
ATOM 1338 C CA . THR A 1 194 ? -25.380 2.834 11.753 1.00 57.38 194 THR A CA 1
ATOM 1339 C C . THR A 1 194 ? -24.491 3.674 10.840 1.00 57.38 194 THR A C 1
ATOM 1341 O O . THR A 1 194 ? -24.963 4.254 9.859 1.00 57.38 194 THR A O 1
ATOM 1344 N N . ALA A 1 195 ? -23.192 3.726 11.123 1.00 61.72 195 ALA A N 1
ATOM 1345 C CA . ALA A 1 195 ? -22.207 4.361 10.258 1.00 61.72 195 ALA A CA 1
ATOM 1346 C C . ALA A 1 195 ? -21.033 3.430 9.975 1.00 61.72 195 ALA A C 1
ATOM 1348 O O . ALA A 1 195 ? -20.572 2.715 10.862 1.00 61.72 195 ALA A O 1
ATOM 1349 N N . THR A 1 196 ? -20.503 3.487 8.756 1.00 65.06 196 THR A N 1
ATOM 1350 C CA . THR A 1 196 ? -19.287 2.752 8.391 1.00 65.06 196 THR A CA 1
ATOM 1351 C C . THR A 1 196 ? -18.093 3.689 8.415 1.00 65.06 196 THR A C 1
ATOM 1353 O O . THR A 1 196 ? -18.110 4.724 7.746 1.00 65.06 196 THR A O 1
ATOM 1356 N N . VAL A 1 197 ? -17.045 3.303 9.144 1.00 71.12 197 VAL A N 1
ATOM 1357 C CA . VAL A 1 197 ? -15.776 4.038 9.198 1.00 71.12 197 VAL A CA 1
ATOM 1358 C C . VAL A 1 197 ? -14.732 3.337 8.329 1.00 71.12 197 VAL A C 1
ATOM 1360 O O . VAL A 1 197 ? -14.428 2.163 8.534 1.00 71.12 197 VAL A O 1
ATOM 1363 N N . GLY A 1 198 ? -14.166 4.060 7.366 1.00 71.00 198 GLY A N 1
ATOM 1364 C CA . GLY A 1 198 ? -13.052 3.611 6.537 1.00 71.00 198 GLY A CA 1
ATOM 1365 C C . GLY A 1 198 ? -11.782 4.394 6.850 1.00 71.00 198 GLY A C 1
ATOM 1366 O O . GLY A 1 198 ? -11.823 5.610 6.990 1.00 71.00 198 GLY A O 1
ATOM 1367 N N . VAL A 1 199 ? -10.642 3.714 6.920 1.00 74.75 199 VAL A N 1
ATOM 1368 C CA . VAL A 1 199 ? -9.320 4.339 7.064 1.00 74.75 199 VAL A CA 1
ATOM 1369 C C . VAL A 1 199 ? -8.498 3.992 5.833 1.00 74.75 199 VAL A C 1
ATOM 1371 O O . VAL A 1 199 ? -8.394 2.818 5.479 1.00 74.75 199 VAL A O 1
ATOM 1374 N N . LYS A 1 200 ? -7.913 4.999 5.184 1.00 77.56 200 LYS A N 1
ATOM 1375 C CA . LYS A 1 200 ? -7.060 4.827 4.009 1.00 77.56 200 LYS A CA 1
ATOM 1376 C C . LYS A 1 200 ? -5.650 5.330 4.297 1.00 77.56 200 LYS A C 1
ATOM 1378 O O . LYS A 1 200 ? -5.466 6.412 4.853 1.00 77.56 200 LYS A O 1
ATOM 1383 N N . ALA A 1 201 ? -4.665 4.541 3.891 1.00 79.94 201 ALA A N 1
ATOM 1384 C CA . ALA A 1 201 ? -3.253 4.892 3.935 1.00 79.94 201 ALA A CA 1
ATOM 1385 C C . ALA A 1 201 ? -2.757 5.312 2.543 1.00 79.94 201 ALA A C 1
ATOM 1387 O O . ALA A 1 201 ? -3.211 4.763 1.539 1.00 79.94 201 ALA A O 1
ATOM 1388 N N . GLN A 1 202 ? -1.785 6.22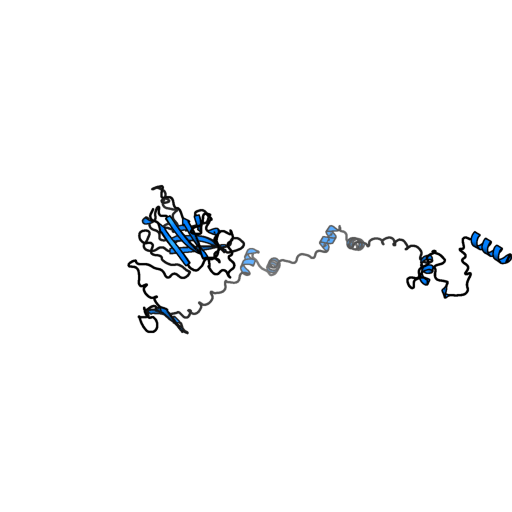2 2.499 1.00 79.56 202 GLN A N 1
ATOM 1389 C CA . GLN A 1 202 ? -1.060 6.616 1.288 1.00 79.56 202 GLN A CA 1
ATOM 1390 C C . GLN A 1 202 ? 0.443 6.453 1.487 1.00 79.56 202 GLN A C 1
ATOM 1392 O O . GLN A 1 202 ? 0.960 6.665 2.583 1.00 79.56 202 GLN A O 1
ATOM 1397 N N . PHE A 1 203 ? 1.153 6.121 0.412 1.00 83.69 203 PHE A N 1
ATOM 1398 C CA . PHE A 1 203 ? 2.611 6.129 0.395 1.00 83.69 203 PHE A CA 1
ATOM 1399 C C . PHE A 1 203 ? 3.119 7.533 0.049 1.00 83.69 203 PHE A C 1
ATOM 1401 O O . PHE A 1 203 ? 2.760 8.075 -0.994 1.00 83.69 203 PHE A O 1
ATOM 1408 N N . ASN A 1 204 ? 3.961 8.120 0.901 1.00 80.56 204 ASN A N 1
ATOM 1409 C CA . ASN A 1 204 ? 4.476 9.486 0.714 1.00 80.56 204 ASN A CA 1
ATOM 1410 C C . ASN A 1 204 ? 5.861 9.554 0.039 1.00 80.56 204 ASN A C 1
ATOM 1412 O O . ASN A 1 204 ? 6.494 10.607 0.040 1.00 80.56 204 ASN A O 1
ATOM 1416 N N . GLY A 1 205 ? 6.353 8.433 -0.494 1.00 78.12 205 GLY A N 1
ATOM 1417 C CA . GLY A 1 205 ? 7.695 8.314 -1.073 1.00 78.12 205 GLY A CA 1
ATOM 1418 C C . GLY A 1 205 ? 8.712 7.631 -0.156 1.00 78.12 205 GLY A C 1
ATOM 1419 O O . GLY A 1 205 ? 9.683 7.076 -0.661 1.00 78.12 205 GLY A O 1
ATOM 1420 N N . SER A 1 206 ? 8.479 7.604 1.162 1.00 83.19 206 SER A N 1
ATOM 1421 C CA . SER A 1 206 ? 9.351 6.914 2.125 1.00 83.19 206 SER A CA 1
ATOM 1422 C C . SER A 1 206 ? 8.615 5.907 3.003 1.00 83.19 206 SER A C 1
ATOM 1424 O O . SER A 1 206 ? 9.208 4.902 3.387 1.00 83.19 206 SER A O 1
ATOM 1426 N N . ASP A 1 207 ? 7.364 6.177 3.369 1.00 83.69 207 ASP A N 1
ATOM 1427 C CA . ASP A 1 207 ? 6.580 5.309 4.248 1.00 83.69 207 ASP A CA 1
ATOM 1428 C C . ASP A 1 207 ? 5.077 5.474 3.980 1.00 83.69 207 ASP A C 1
ATOM 1430 O O . ASP A 1 207 ? 4.653 6.328 3.191 1.00 83.69 207 ASP A O 1
ATOM 1434 N N . PHE A 1 208 ? 4.268 4.654 4.645 1.00 78.38 208 PHE A N 1
ATOM 1435 C CA . PHE A 1 208 ? 2.820 4.786 4.653 1.00 78.38 208 PHE A CA 1
ATOM 1436 C C . PHE A 1 208 ? 2.364 5.726 5.775 1.00 78.38 208 PHE A C 1
ATOM 1438 O O . PHE A 1 208 ? 2.678 5.553 6.955 1.00 78.38 208 PHE A O 1
ATOM 1445 N N . VAL A 1 209 ? 1.594 6.738 5.389 1.00 83.12 209 VAL A N 1
ATOM 1446 C CA . VAL A 1 209 ? 0.958 7.699 6.292 1.00 83.12 209 VAL A CA 1
ATOM 1447 C C . VAL A 1 209 ? -0.549 7.667 6.102 1.00 83.12 209 VAL A C 1
ATOM 1449 O O . VAL A 1 209 ? -1.060 7.158 5.102 1.00 83.12 209 VAL A O 1
ATOM 1452 N N . MET A 1 210 ? -1.278 8.215 7.065 1.00 80.69 210 MET A N 1
ATOM 1453 C CA . MET A 1 210 ? -2.729 8.329 6.961 1.00 80.69 210 MET A CA 1
ATOM 1454 C C . MET A 1 210 ? -3.097 9.261 5.794 1.00 80.69 210 MET A C 1
ATOM 1456 O O . MET A 1 210 ? -2.650 10.405 5.727 1.00 80.69 210 MET A O 1
ATOM 1460 N N . GLU A 1 211 ? -3.891 8.764 4.845 1.00 81.88 211 GLU A N 1
ATOM 1461 C CA . GLU A 1 211 ? -4.398 9.552 3.716 1.00 81.88 211 GLU A CA 1
ATOM 1462 C C . GLU A 1 211 ? -5.692 10.239 4.101 1.00 81.88 211 GLU A C 1
ATOM 1464 O O . GLU A 1 211 ? -5.806 11.466 4.090 1.00 81.88 211 GLU A O 1
ATOM 1469 N N . ASN A 1 212 ? -6.679 9.415 4.437 1.00 72.56 212 ASN A N 1
ATOM 1470 C CA . ASN A 1 212 ? -7.980 9.890 4.816 1.00 72.56 212 ASN A CA 1
ATOM 1471 C C . ASN A 1 212 ? -8.697 8.917 5.744 1.00 72.56 212 ASN A C 1
ATOM 1473 O O . ASN A 1 212 ? -8.381 7.729 5.828 1.00 72.56 212 ASN A O 1
ATOM 1477 N N . LEU A 1 213 ? -9.684 9.464 6.440 1.00 76.06 213 LEU A N 1
ATOM 1478 C CA . LEU A 1 213 ? -10.679 8.703 7.169 1.00 76.06 213 LEU A CA 1
ATOM 1479 C C . LEU A 1 213 ? -12.048 9.073 6.615 1.00 76.06 213 LEU A C 1
ATOM 1481 O O . LEU A 1 213 ? -12.367 10.251 6.486 1.00 76.06 213 LEU A O 1
ATOM 1485 N N . THR A 1 214 ? -12.856 8.073 6.293 1.00 73.56 214 THR A N 1
ATOM 1486 C CA . THR A 1 214 ? -14.215 8.233 5.784 1.00 73.56 214 THR A CA 1
ATOM 1487 C C . THR A 1 214 ? -15.213 7.768 6.833 1.00 73.56 214 THR A C 1
ATOM 1489 O O . THR A 1 214 ? -15.006 6.737 7.465 1.00 73.56 214 THR A O 1
ATOM 1492 N N . ILE A 1 215 ? -16.305 8.503 7.021 1.00 73.62 215 ILE A N 1
ATOM 1493 C CA . ILE A 1 215 ? -17.499 7.989 7.693 1.00 73.62 215 ILE A CA 1
ATOM 1494 C C . ILE A 1 215 ? -18.642 8.049 6.699 1.00 73.62 215 ILE A C 1
ATOM 1496 O O . ILE A 1 215 ? -18.887 9.110 6.143 1.00 73.62 215 ILE A O 1
ATOM 1500 N N . SER A 1 216 ? -19.354 6.951 6.495 1.00 71.56 216 SER A N 1
ATOM 1501 C CA . SER A 1 216 ? -20.534 6.886 5.628 1.00 71.56 216 SER A CA 1
ATOM 1502 C C . SER A 1 216 ? -21.770 6.442 6.408 1.00 71.56 216 SER A C 1
ATOM 1504 O O . SER A 1 216 ? -21.643 5.854 7.480 1.00 71.56 216 SER A O 1
ATOM 1506 N N . GLY A 1 217 ? -22.960 6.752 5.887 1.00 66.69 217 GLY A N 1
ATOM 1507 C CA . GLY A 1 217 ? -24.235 6.436 6.545 1.00 66.69 217 GLY A CA 1
ATOM 1508 C C . GLY A 1 217 ? -24.703 7.502 7.542 1.00 66.69 217 GLY A C 1
ATOM 1509 O O . GLY A 1 217 ? -25.519 7.210 8.408 1.00 66.69 217 GLY A O 1
ATOM 1510 N N . LEU A 1 218 ? -24.190 8.734 7.447 1.00 69.50 218 LEU A N 1
ATOM 1511 C CA . LEU A 1 218 ? -24.561 9.840 8.341 1.00 69.50 218 LEU A CA 1
ATOM 1512 C C . LEU A 1 218 ? -25.920 10.453 7.962 1.00 69.50 218 LEU A C 1
ATOM 1514 O O . LEU A 1 218 ? -26.189 10.667 6.786 1.00 69.50 218 LEU A O 1
ATOM 1518 N N . GLN A 1 219 ? -26.761 10.803 8.938 1.00 68.19 219 GLN A N 1
ATOM 1519 C CA . GLN A 1 219 ? -28.061 11.442 8.692 1.00 68.19 219 GLN A CA 1
ATOM 1520 C C . GLN A 1 219 ? -28.019 12.959 8.952 1.00 68.19 219 GLN A C 1
ATOM 1522 O O . GLN A 1 219 ? -27.041 13.509 9.460 1.00 68.19 219 GLN A O 1
ATOM 1527 N N . ASN A 1 220 ? -29.116 13.656 8.629 1.00 63.97 220 ASN A N 1
ATOM 1528 C CA . ASN A 1 220 ? -29.241 15.113 8.775 1.00 63.97 220 ASN A CA 1
ATOM 1529 C C . ASN A 1 220 ? -28.980 15.613 10.214 1.00 63.97 220 ASN A C 1
ATOM 1531 O O . ASN A 1 220 ? -28.522 16.737 10.407 1.00 63.97 220 ASN A O 1
ATOM 1535 N N . GLY A 1 221 ? -29.203 14.763 11.224 1.00 64.44 221 GLY A N 1
ATOM 1536 C CA . GLY A 1 221 ? -28.902 15.059 12.630 1.00 64.44 221 GLY A CA 1
ATOM 1537 C C . GLY A 1 221 ? -27.417 15.305 12.925 1.00 64.44 221 GLY A C 1
ATOM 1538 O O . GLY A 1 221 ? -27.091 15.830 13.985 1.00 64.44 221 GLY A O 1
ATOM 1539 N N . CYS A 1 222 ? -26.514 14.975 11.998 1.00 67.44 222 CYS A N 1
ATOM 1540 C CA . CYS A 1 222 ? -25.082 15.239 12.115 1.00 67.44 222 CYS A CA 1
ATOM 1541 C C . CYS A 1 222 ? -24.641 16.652 11.730 1.00 67.44 222 CYS A C 1
ATOM 1543 O O . CYS A 1 222 ? -23.486 17.011 11.970 1.00 67.44 222 CYS A O 1
ATOM 1545 N N . ALA A 1 223 ? -25.522 17.450 11.126 1.00 68.38 223 ALA A N 1
ATOM 1546 C CA . ALA A 1 223 ? -25.171 18.789 10.678 1.00 68.38 223 ALA A CA 1
ATOM 1547 C C . ALA A 1 223 ? -24.722 19.679 11.855 1.00 68.38 223 ALA A C 1
ATOM 1549 O O . ALA A 1 223 ? -25.369 19.726 12.900 1.00 68.38 223 ALA A O 1
ATOM 1550 N N . GLY A 1 224 ? -23.599 20.384 11.680 1.00 65.00 224 GLY A N 1
ATOM 1551 C CA . GLY A 1 224 ? -23.064 21.336 12.663 1.00 65.00 224 GLY A CA 1
ATOM 1552 C C . GLY A 1 224 ? -22.376 20.720 13.888 1.00 65.00 224 GLY A C 1
ATOM 1553 O O . GLY A 1 224 ? -21.947 21.466 14.766 1.00 65.00 224 GLY A O 1
ATOM 1554 N N . LYS A 1 225 ? -22.243 19.389 13.963 1.00 73.25 225 LYS A N 1
ATOM 1555 C CA . LYS A 1 225 ? -21.513 18.716 15.049 1.00 73.25 225 LYS A CA 1
ATOM 1556 C C . LYS A 1 225 ? -20.010 18.663 14.781 1.00 73.25 225 LYS A C 1
ATOM 1558 O O . LYS A 1 225 ? -19.567 18.648 13.633 1.00 73.25 225 LYS A O 1
ATOM 1563 N N . THR A 1 226 ? -19.231 18.585 15.859 1.00 75.12 226 THR A N 1
ATOM 1564 C CA . THR A 1 226 ? -17.774 18.411 15.782 1.00 75.12 226 THR A CA 1
ATOM 1565 C C . THR A 1 226 ? -17.419 16.935 15.893 1.00 75.12 226 THR A C 1
ATOM 1567 O O . THR A 1 226 ? -17.864 16.261 16.823 1.00 75.12 226 THR A O 1
ATOM 1570 N N . PHE A 1 227 ? -16.589 16.452 14.968 1.00 77.88 227 PHE A N 1
ATOM 1571 C CA . PHE A 1 227 ? -16.140 15.064 14.918 1.00 77.88 227 PHE A CA 1
ATOM 1572 C C . PHE A 1 227 ? -14.689 14.971 15.392 1.00 77.88 227 PHE A C 1
ATOM 1574 O O . PHE A 1 227 ? -13.799 15.580 14.795 1.00 77.88 227 PHE A O 1
ATOM 1581 N N . ASN A 1 228 ? -14.456 14.191 16.445 1.00 83.00 228 ASN A N 1
ATOM 1582 C CA . ASN A 1 228 ? -13.143 13.951 17.030 1.00 83.00 228 ASN A CA 1
ATOM 1583 C C . ASN A 1 228 ? -12.731 12.492 16.835 1.00 83.00 228 ASN A C 1
ATOM 1585 O O . ASN A 1 228 ? -13.504 11.569 17.091 1.00 83.00 228 ASN A O 1
ATOM 1589 N N . PHE A 1 229 ? -11.477 12.291 16.452 1.00 84.25 229 PHE A N 1
ATOM 1590 C CA . PHE A 1 229 ? -10.857 10.984 16.292 1.00 84.25 229 PHE A CA 1
ATOM 1591 C C . PHE A 1 229 ? -9.609 10.917 17.133 1.00 84.25 229 PHE A C 1
ATOM 1593 O O . PHE A 1 229 ? -8.807 11.848 17.126 1.00 84.25 229 PHE A O 1
ATOM 1600 N N . TYR A 1 230 ? -9.435 9.802 17.820 1.00 86.81 230 TYR A N 1
ATOM 1601 C CA . TYR A 1 230 ? -8.317 9.590 18.713 1.00 86.81 230 TYR A CA 1
ATOM 1602 C C . TYR A 1 230 ? -7.488 8.409 18.226 1.00 86.81 230 TYR A C 1
ATOM 1604 O O . TYR A 1 230 ? -8.025 7.331 17.980 1.00 86.81 230 TYR A O 1
ATOM 1612 N N . TYR A 1 231 ? -6.178 8.614 18.135 1.00 86.31 231 TYR A N 1
ATOM 1613 C CA . TYR A 1 231 ? -5.191 7.586 17.827 1.00 86.31 231 TYR A CA 1
ATOM 1614 C C . TYR A 1 231 ? -4.262 7.435 19.023 1.00 86.31 231 TYR A C 1
ATOM 1616 O O . TYR A 1 231 ? -3.630 8.408 19.439 1.00 86.31 231 TYR A O 1
ATOM 1624 N N . ALA A 1 232 ? -4.160 6.230 19.577 1.00 88.62 232 ALA A N 1
ATOM 1625 C CA . ALA A 1 232 ? -3.155 5.951 20.595 1.00 88.62 232 ALA A CA 1
ATOM 1626 C C . ALA A 1 232 ? -1.855 5.502 19.922 1.00 88.62 232 ALA A C 1
ATOM 1628 O O . ALA A 1 232 ? -1.832 4.466 19.252 1.00 88.62 232 ALA A O 1
ATOM 1629 N N . ILE A 1 233 ? -0.783 6.270 20.112 1.00 92.00 233 ILE A N 1
ATOM 1630 C CA . ILE A 1 233 ? 0.564 5.913 19.668 1.00 92.00 233 ILE A CA 1
ATOM 1631 C C . ILE A 1 233 ? 1.103 4.789 20.543 1.00 92.00 233 ILE A C 1
ATOM 1633 O O . ILE A 1 233 ? 0.861 4.753 21.752 1.00 92.00 233 ILE A O 1
ATOM 1637 N N . ASP A 1 234 ? 1.828 3.867 19.914 1.00 89.94 234 ASP A N 1
ATOM 1638 C CA . ASP A 1 234 ? 2.489 2.751 20.579 1.00 89.94 234 ASP A CA 1
ATOM 1639 C C . ASP A 1 234 ? 3.254 3.236 21.818 1.00 89.94 234 ASP A C 1
ATOM 1641 O O . ASP A 1 234 ? 3.984 4.227 21.775 1.00 89.94 234 ASP A O 1
ATOM 1645 N N . SER A 1 235 ? 3.033 2.580 22.953 1.00 91.88 235 SER A N 1
ATOM 1646 C CA . SER A 1 235 ? 3.673 2.930 24.221 1.00 91.88 235 SER A CA 1
ATOM 1647 C C . SER A 1 235 ? 4.977 2.169 24.456 1.00 91.88 235 SER A C 1
ATOM 1649 O O . SER A 1 235 ? 5.665 2.444 25.436 1.00 91.88 235 SER A O 1
ATOM 1651 N N . ASN A 1 236 ? 5.320 1.197 23.604 1.00 90.44 236 ASN A N 1
ATOM 1652 C CA . ASN A 1 236 ? 6.536 0.412 23.737 1.00 90.44 236 ASN A CA 1
ATOM 1653 C C . ASN A 1 236 ? 7.755 1.223 23.290 1.00 90.44 236 ASN A C 1
ATOM 1655 O O . ASN A 1 236 ? 8.053 1.308 22.104 1.00 90.44 236 ASN A O 1
ATOM 1659 N N . THR A 1 237 ? 8.508 1.749 24.253 1.00 90.50 237 THR A N 1
ATOM 1660 C CA . THR A 1 237 ? 9.713 2.554 24.008 1.00 90.50 237 THR A CA 1
ATOM 1661 C C . THR A 1 237 ? 10.860 1.793 23.337 1.00 90.50 237 THR A C 1
ATOM 1663 O O . THR A 1 237 ? 11.808 2.427 22.883 1.00 90.50 237 THR A O 1
ATOM 1666 N N . ALA A 1 238 ? 10.792 0.459 23.248 1.00 90.38 238 ALA A N 1
ATOM 1667 C CA . ALA A 1 238 ? 11.748 -0.340 22.482 1.00 90.38 238 ALA A CA 1
ATOM 1668 C C . ALA A 1 238 ? 11.489 -0.289 20.964 1.00 90.38 238 ALA A C 1
ATOM 1670 O O . ALA A 1 238 ? 12.356 -0.675 20.178 1.00 90.38 238 ALA A O 1
ATOM 1671 N N . LYS A 1 239 ? 10.304 0.162 20.534 1.00 89.44 239 LYS A N 1
ATOM 1672 C CA . LYS A 1 239 ? 9.973 0.360 19.123 1.00 89.44 239 LYS A CA 1
ATOM 1673 C C . LYS A 1 239 ? 10.548 1.694 18.647 1.00 89.44 239 LYS A C 1
ATOM 1675 O O . LYS A 1 239 ? 10.580 2.678 19.376 1.00 89.44 239 LYS A O 1
ATOM 1680 N N . VAL A 1 240 ? 10.994 1.745 17.397 1.00 91.44 240 VAL A N 1
ATOM 1681 C CA . VAL A 1 240 ? 11.369 3.013 16.759 1.00 91.44 240 VAL A CA 1
ATOM 1682 C C . VAL A 1 240 ? 10.128 3.578 16.078 1.00 91.44 240 VAL A C 1
ATOM 1684 O O . VAL A 1 240 ? 9.608 2.958 15.149 1.00 91.44 240 VAL A O 1
ATOM 1687 N N . LEU A 1 241 ? 9.650 4.738 16.538 1.00 91.44 241 LEU A N 1
ATOM 1688 C CA . LEU A 1 241 ? 8.570 5.454 15.854 1.00 91.44 241 LEU A CA 1
ATOM 1689 C C . LEU A 1 241 ? 9.081 6.037 14.541 1.00 91.44 241 LEU A C 1
ATOM 1691 O O . LEU A 1 241 ? 10.186 6.577 14.481 1.00 91.44 241 LEU A O 1
ATOM 1695 N N . LYS A 1 242 ? 8.248 5.973 13.505 1.00 92.31 242 LYS A N 1
ATOM 1696 C CA . LYS A 1 242 ? 8.520 6.625 12.223 1.00 92.31 242 LYS A CA 1
ATOM 1697 C C . LYS A 1 242 ? 8.357 8.133 12.316 1.00 92.31 242 LYS A C 1
ATOM 1699 O O . LYS A 1 242 ? 9.200 8.847 11.789 1.00 92.31 242 LYS A O 1
ATOM 1704 N N . ASN A 1 243 ? 7.289 8.584 12.980 1.00 89.06 243 ASN A N 1
ATOM 1705 C CA . ASN A 1 243 ? 7.010 9.969 13.364 1.00 89.06 243 ASN A CA 1
ATOM 1706 C C . ASN A 1 243 ? 7.562 11.007 12.373 1.00 89.06 243 ASN A C 1
ATOM 1708 O O . ASN A 1 243 ? 8.469 11.771 12.709 1.00 89.06 243 ASN A O 1
ATOM 1712 N N . PRO A 1 244 ? 7.035 11.038 11.138 1.00 82.56 244 PRO A N 1
ATOM 1713 C CA . PRO A 1 244 ? 7.675 11.728 10.018 1.00 82.56 244 PRO A CA 1
ATOM 1714 C C . PRO A 1 244 ? 7.841 13.240 10.231 1.00 82.56 244 PRO A C 1
ATOM 1716 O O . PRO A 1 244 ? 8.644 13.869 9.548 1.00 82.56 244 PRO A O 1
ATOM 1719 N N . ALA A 1 245 ? 7.084 13.831 11.159 1.00 87.69 245 ALA A N 1
ATOM 1720 C CA . ALA A 1 245 ? 7.125 15.256 11.470 1.00 87.69 245 ALA A CA 1
ATOM 1721 C C . ALA A 1 245 ? 7.694 15.581 12.862 1.00 87.69 245 ALA A C 1
ATOM 1723 O O . ALA A 1 245 ? 7.737 16.752 13.226 1.00 87.69 245 ALA A O 1
ATOM 1724 N N . ASN A 1 246 ? 8.122 14.583 13.642 1.00 92.25 246 ASN A N 1
ATOM 1725 C CA . ASN A 1 246 ? 8.568 14.761 15.029 1.00 92.25 246 ASN A CA 1
ATOM 1726 C C . ASN A 1 246 ? 7.522 15.436 15.947 1.00 92.25 246 ASN A C 1
ATOM 1728 O O . ASN A 1 246 ? 7.873 16.242 16.805 1.00 92.25 246 ASN A O 1
ATOM 1732 N N . VAL A 1 247 ? 6.232 15.119 15.769 1.00 92.12 247 VAL A N 1
ATOM 1733 C CA . VAL A 1 247 ? 5.105 15.813 16.439 1.00 92.12 247 VAL A CA 1
ATOM 1734 C C . VAL A 1 247 ? 4.436 15.019 17.566 1.00 92.12 247 VAL A C 1
ATOM 1736 O O . VAL A 1 247 ? 3.597 15.561 18.282 1.00 92.12 247 VAL A O 1
ATOM 1739 N N . TYR A 1 248 ? 4.798 13.750 17.752 1.00 93.88 248 TYR A N 1
ATOM 1740 C CA . TYR A 1 248 ? 4.310 12.908 18.852 1.00 93.88 248 TYR A CA 1
ATOM 1741 C C . TYR A 1 248 ? 5.409 11.994 19.403 1.00 93.88 248 TYR A C 1
ATOM 1743 O O . TYR A 1 248 ? 6.446 11.800 18.779 1.00 93.88 248 TYR A O 1
ATOM 1751 N N . THR A 1 249 ? 5.197 11.406 20.574 1.00 94.88 249 THR A N 1
ATOM 1752 C CA . THR A 1 249 ? 6.099 10.411 21.175 1.00 94.88 249 THR A CA 1
ATOM 1753 C C . THR A 1 249 ? 5.333 9.173 21.640 1.00 94.88 249 THR A C 1
ATOM 1755 O O . THR A 1 249 ? 4.106 9.102 21.521 1.00 94.88 249 THR A O 1
ATOM 1758 N N . HIS A 1 250 ? 6.058 8.166 22.137 1.00 94.31 250 HIS A N 1
ATOM 1759 C CA . HIS A 1 250 ? 5.463 6.922 22.622 1.00 94.31 250 HIS A CA 1
ATOM 1760 C C . HIS A 1 250 ? 4.365 7.183 23.659 1.00 94.31 250 HIS A C 1
ATOM 1762 O O . HIS A 1 250 ? 4.510 8.027 24.544 1.00 94.31 250 HIS A O 1
ATOM 1768 N N . GLY A 1 251 ? 3.255 6.456 23.541 1.00 91.62 251 GLY A N 1
ATOM 1769 C CA . GLY A 1 251 ? 2.117 6.546 24.457 1.00 91.62 251 GLY A CA 1
ATOM 1770 C C . GLY A 1 251 ? 1.288 7.830 24.346 1.00 91.62 251 GLY A C 1
ATOM 1771 O O . GLY A 1 251 ? 0.332 7.999 25.101 1.00 91.62 251 GLY A O 1
ATOM 1772 N N . ASN A 1 252 ? 1.612 8.742 23.424 1.00 94.56 252 ASN A N 1
ATOM 1773 C CA . ASN A 1 252 ? 0.769 9.909 23.171 1.00 94.56 252 ASN A CA 1
ATOM 1774 C C . ASN A 1 252 ? -0.596 9.478 22.625 1.00 94.56 252 ASN A C 1
ATOM 1776 O O . ASN A 1 252 ? -0.708 8.541 21.837 1.00 94.56 252 ASN A O 1
ATOM 1780 N N . THR A 1 253 ? -1.635 10.220 22.996 1.00 94.06 253 THR A N 1
ATOM 1781 C CA . THR A 1 253 ? -2.928 10.156 22.310 1.00 94.06 253 THR A CA 1
ATOM 1782 C C . THR A 1 253 ? -3.032 11.360 21.392 1.00 94.06 253 THR A C 1
ATOM 1784 O O . THR A 1 253 ? -2.874 12.491 21.844 1.00 94.06 253 THR A O 1
ATOM 1787 N N . ILE A 1 254 ? -3.289 11.135 20.110 1.00 93.25 254 ILE A N 1
ATOM 1788 C CA . ILE A 1 254 ? -3.489 12.193 19.122 1.00 93.25 254 ILE A CA 1
ATOM 1789 C C . ILE A 1 254 ? -4.982 12.358 18.892 1.00 93.25 254 ILE A C 1
ATOM 1791 O O . ILE A 1 254 ? -5.648 11.388 18.553 1.00 93.25 254 ILE A O 1
ATOM 1795 N N . LYS A 1 255 ? -5.489 13.581 19.034 1.00 91.94 255 LYS A N 1
ATOM 1796 C CA . LYS A 1 255 ? -6.851 13.980 18.688 1.00 91.94 255 LYS A CA 1
ATOM 1797 C C . LYS A 1 255 ? -6.845 14.709 17.348 1.00 91.94 255 LYS A C 1
ATOM 1799 O O . LYS A 1 255 ? -6.297 15.801 17.263 1.00 91.94 255 LYS A O 1
ATOM 1804 N N . CYS A 1 256 ? -7.484 14.144 16.333 1.00 89.25 256 CYS A N 1
ATOM 1805 C CA . CYS A 1 256 ? -7.799 14.814 15.077 1.00 89.25 256 CYS A CA 1
ATOM 1806 C C . CYS A 1 256 ? -9.249 15.281 15.085 1.00 89.25 256 CYS A C 1
ATOM 1808 O O . CYS A 1 256 ? -10.167 14.485 15.265 1.00 89.25 256 CYS A O 1
ATOM 1810 N N . THR A 1 257 ? -9.443 16.575 14.878 1.00 85.38 257 THR A N 1
ATOM 1811 C CA . THR A 1 257 ? -10.752 17.217 14.829 1.00 85.38 257 THR A CA 1
ATOM 1812 C C . THR A 1 257 ? -11.079 17.566 13.389 1.00 85.38 257 THR A C 1
ATOM 1814 O O . THR A 1 257 ? -10.240 18.118 12.672 1.00 85.38 257 THR A O 1
ATOM 1817 N N . LEU A 1 258 ? -12.307 17.269 12.978 1.00 77.44 258 LEU A N 1
ATOM 1818 C CA . LEU A 1 258 ? -12.890 17.820 11.770 1.00 77.44 258 LEU A CA 1
ATOM 1819 C C . LEU A 1 258 ? -13.919 18.879 12.162 1.00 77.44 258 LEU A C 1
ATOM 1821 O O . LEU A 1 258 ? -14.972 18.567 12.722 1.00 77.44 258 LEU A O 1
ATOM 1825 N N . ALA A 1 259 ? -13.602 20.133 11.849 1.00 63.31 259 ALA A N 1
ATOM 1826 C CA . ALA A 1 259 ? -14.518 21.248 12.016 1.00 63.31 259 ALA A CA 1
ATOM 1827 C C . ALA A 1 259 ? -15.311 21.446 10.718 1.00 63.31 259 ALA A C 1
ATOM 1829 O O . ALA A 1 259 ? -14.774 21.929 9.722 1.00 63.31 259 ALA A O 1
ATOM 1830 N N . TYR A 1 260 ? -16.593 21.078 10.724 1.00 62.84 260 TYR A N 1
ATOM 1831 C CA . TYR A 1 260 ? -17.526 21.471 9.670 1.00 62.84 260 TYR A CA 1
ATOM 1832 C C . TYR A 1 260 ? -18.364 22.648 10.196 1.00 62.84 260 TYR A C 1
ATOM 1834 O O . TYR A 1 260 ? -19.125 22.461 11.146 1.00 62.84 260 TYR A O 1
ATOM 1842 N N . PRO A 1 261 ? -18.211 23.877 9.667 1.00 52.03 261 PRO A N 1
ATOM 1843 C CA . PRO A 1 261 ? -18.885 25.042 10.229 1.00 52.03 261 PRO A CA 1
ATOM 1844 C C . PRO A 1 261 ? -20.406 24.934 10.059 1.00 52.03 261 PRO A C 1
ATOM 1846 O O . PRO A 1 261 ? -20.902 24.661 8.968 1.00 52.03 261 PRO A O 1
ATOM 1849 N N . ALA A 1 262 ? -21.149 25.201 11.137 1.00 49.06 262 ALA A N 1
ATOM 1850 C CA . ALA A 1 262 ? -22.615 25.161 11.177 1.00 49.06 262 ALA A CA 1
ATOM 1851 C C . ALA A 1 262 ? -23.306 26.269 10.345 1.00 49.06 262 ALA A C 1
ATOM 1853 O O . ALA A 1 262 ? -24.531 26.316 10.248 1.00 49.06 262 ALA A O 1
ATOM 1854 N N . THR A 1 263 ? -22.557 27.189 9.739 1.00 41.25 263 THR A N 1
ATOM 1855 C CA . THR A 1 263 ? -23.106 28.390 9.103 1.00 41.25 263 THR A CA 1
ATOM 1856 C C . THR A 1 263 ? -23.396 28.188 7.619 1.00 41.25 263 THR A C 1
ATOM 1858 O O . THR A 1 263 ? -22.623 28.586 6.752 1.00 41.25 263 THR A O 1
ATOM 1861 N N . THR A 1 264 ? -24.544 27.580 7.318 1.00 35.81 264 THR A N 1
ATOM 1862 C CA . THR A 1 264 ? -25.629 28.136 6.475 1.00 35.81 264 THR A CA 1
ATOM 1863 C C . THR A 1 264 ? -26.614 27.030 6.110 1.00 35.81 264 THR A C 1
ATOM 1865 O O . THR A 1 264 ? -26.229 25.975 5.609 1.00 35.81 264 THR A O 1
ATOM 1868 N N . ALA A 1 265 ? -27.906 27.330 6.245 1.00 40.16 265 ALA A N 1
ATOM 1869 C CA . ALA A 1 265 ? -29.048 26.576 5.717 1.00 40.16 265 ALA A CA 1
ATOM 1870 C C . ALA A 1 265 ? -29.079 26.470 4.166 1.00 40.16 265 ALA A C 1
ATOM 1872 O O . ALA A 1 265 ? -30.131 26.325 3.556 1.00 40.16 265 ALA A O 1
ATOM 1873 N N . THR A 1 266 ? -27.915 26.529 3.522 1.00 33.62 266 THR A N 1
ATOM 1874 C CA . THR A 1 266 ? -27.673 26.430 2.076 1.00 33.62 266 THR A CA 1
ATOM 1875 C C . THR A 1 266 ? -26.310 25.791 1.760 1.00 33.62 266 THR A C 1
ATOM 1877 O O . THR A 1 266 ? -25.883 25.769 0.609 1.00 33.62 266 THR A O 1
ATOM 1880 N N . LYS A 1 267 ? -25.640 25.204 2.764 1.00 35.22 267 LYS A N 1
ATOM 1881 C CA . LYS A 1 267 ? -24.500 24.287 2.602 1.00 35.22 267 LYS A CA 1
ATOM 1882 C C . LYS A 1 267 ? -24.773 22.902 3.200 1.00 35.22 267 LYS A C 1
ATOM 1884 O O . LYS A 1 267 ? -23.874 22.213 3.664 1.00 35.22 267 LYS A 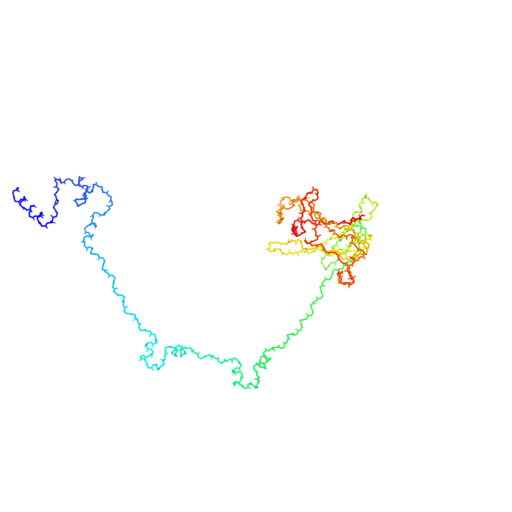O 1
ATOM 1889 N N . VAL A 1 268 ? -26.011 22.436 3.057 1.00 38.69 268 VAL A N 1
ATOM 1890 C CA . VAL A 1 268 ? -26.171 21.136 2.399 1.00 38.69 268 VAL A CA 1
ATOM 1891 C C . VAL A 1 268 ? -25.706 21.395 0.962 1.00 38.69 268 VAL A C 1
ATOM 1893 O O . VAL A 1 268 ? -26.323 22.247 0.320 1.00 38.69 268 VAL A O 1
ATOM 1896 N N . PRO A 1 269 ? -24.616 20.794 0.445 1.00 36.50 269 PRO A N 1
ATOM 1897 C CA . PRO A 1 269 ? -24.379 20.827 -0.987 1.00 36.50 269 PRO A CA 1
ATOM 1898 C C . PRO A 1 269 ? -25.683 20.455 -1.681 1.00 36.50 269 PRO A C 1
ATOM 1900 O O . PRO A 1 269 ? -26.255 19.402 -1.386 1.00 36.50 269 PRO A O 1
ATOM 1903 N N . ALA A 1 270 ? -26.170 21.358 -2.536 1.00 35.53 270 ALA A N 1
ATOM 1904 C CA . ALA A 1 270 ? -27.265 21.087 -3.448 1.00 35.53 270 ALA A CA 1
ATOM 1905 C C . ALA A 1 270 ? -27.091 19.675 -4.015 1.00 35.53 270 ALA A C 1
ATOM 1907 O O . ALA A 1 270 ? -25.954 19.255 -4.251 1.00 35.53 270 ALA A O 1
ATOM 1908 N N . VAL A 1 271 ? -28.205 18.958 -4.172 1.00 33.53 271 VAL A N 1
ATOM 1909 C CA . VAL A 1 271 ? -28.317 17.683 -4.894 1.00 33.53 271 VAL A CA 1
ATOM 1910 C C . VAL A 1 271 ? -27.127 17.499 -5.854 1.00 33.53 271 VAL A C 1
ATOM 1912 O O . VAL A 1 271 ? -27.076 18.166 -6.883 1.00 33.53 271 VAL A O 1
ATOM 1915 N N . GLY A 1 272 ? -26.128 16.681 -5.480 1.00 36.84 272 GLY A N 1
ATOM 1916 C CA . GLY A 1 272 ? -24.975 16.388 -6.349 1.00 36.84 272 GLY A CA 1
ATOM 1917 C C . GLY A 1 272 ? -23.543 16.555 -5.811 1.00 36.84 272 GLY A C 1
ATOM 1918 O O . GLY A 1 272 ? -22.638 16.129 -6.518 1.00 36.84 272 GLY A O 1
ATOM 1919 N N . VAL A 1 273 ? -23.279 17.090 -4.608 1.00 40.22 273 VAL A N 1
ATOM 1920 C CA . VAL A 1 273 ? -21.908 17.040 -4.012 1.00 40.22 273 VAL A CA 1
ATOM 1921 C C . VAL A 1 273 ? -21.919 16.714 -2.512 1.00 40.22 273 VAL A C 1
ATOM 1923 O O . VAL A 1 273 ? -21.114 17.188 -1.720 1.00 40.22 273 VAL A O 1
ATOM 1926 N N . TRP A 1 274 ? -22.868 15.885 -2.104 1.00 40.06 274 TRP A N 1
ATOM 1927 C CA . TRP A 1 274 ? -22.565 14.834 -1.137 1.00 40.06 274 TRP A CA 1
ATOM 1928 C C . TRP A 1 274 ? -22.090 13.661 -1.973 1.00 40.06 274 TRP A C 1
ATOM 1930 O O . TRP A 1 274 ? -22.591 13.532 -3.094 1.00 40.06 274 TRP A O 1
ATOM 1940 N N . GLY A 1 275 ? -21.163 12.841 -1.465 1.00 45.47 275 GLY A N 1
ATOM 1941 C CA . GLY A 1 275 ? -20.856 11.544 -2.065 1.00 45.47 275 GLY A CA 1
ATOM 1942 C C . GLY A 1 275 ? -22.088 10.976 -2.718 1.00 45.47 275 GLY A C 1
ATOM 1943 O O . GLY A 1 275 ? -23.078 10.811 -2.009 1.00 45.47 275 GLY A O 1
ATOM 1944 N N . THR A 1 276 ? -22.061 10.910 -4.051 1.00 38.12 276 THR A N 1
ATOM 1945 C CA . THR A 1 276 ? -23.262 10.914 -4.894 1.00 38.12 276 THR A CA 1
ATOM 1946 C C . THR A 1 276 ? -24.372 10.127 -4.221 1.00 38.12 276 THR A C 1
ATOM 1948 O O . THR A 1 276 ? -24.135 8.973 -3.849 1.00 38.12 276 THR A O 1
ATOM 1951 N N . ALA A 1 277 ? -25.530 10.763 -3.999 1.00 38.66 277 ALA A N 1
ATOM 1952 C CA . ALA A 1 277 ? -26.707 10.095 -3.452 1.00 38.66 277 ALA A CA 1
ATOM 1953 C C . ALA A 1 277 ? -26.794 8.670 -4.031 1.00 38.66 277 ALA A C 1
ATOM 1955 O O . ALA A 1 277 ? -26.614 8.509 -5.243 1.00 38.66 277 ALA A O 1
ATOM 1956 N N . PRO A 1 278 ? -26.979 7.642 -3.187 1.00 44.62 278 PRO A N 1
ATOM 1957 C CA . PRO A 1 278 ? -27.747 7.686 -1.939 1.00 44.62 278 PRO A CA 1
ATOM 1958 C C . PRO A 1 278 ? -26.952 7.712 -0.611 1.00 44.62 278 PRO A C 1
ATOM 1960 O O . PRO A 1 278 ? -27.586 7.663 0.438 1.00 44.62 278 PRO A O 1
ATOM 1963 N N . ASN A 1 279 ? -25.612 7.822 -0.602 1.00 53.12 279 ASN A N 1
ATOM 1964 C CA . ASN A 1 279 ? -24.811 7.545 0.608 1.00 53.12 279 ASN A CA 1
ATOM 1965 C C . ASN A 1 279 ? -23.986 8.752 1.119 1.00 53.12 279 ASN A C 1
ATOM 1967 O O . ASN A 1 279 ? -22.834 8.929 0.705 1.00 53.12 279 ASN A O 1
ATOM 1971 N N . PRO A 1 280 ? -24.525 9.563 2.052 1.00 56.22 280 PRO A N 1
ATOM 1972 C CA . PRO A 1 280 ? -23.794 10.670 2.668 1.00 56.22 280 PRO A CA 1
ATOM 1973 C C . PRO A 1 280 ? -22.531 10.182 3.391 1.00 56.22 280 PRO A C 1
ATOM 1975 O O . PRO A 1 280 ? -22.593 9.273 4.227 1.00 56.22 280 PRO A O 1
ATOM 1978 N N . HIS A 1 281 ? -21.388 10.804 3.084 1.00 61.84 281 HIS A N 1
ATOM 1979 C CA . HIS A 1 281 ? -20.120 10.525 3.748 1.00 61.84 281 HIS A CA 1
ATOM 1980 C C . HIS A 1 281 ? -19.323 11.785 4.090 1.00 61.84 281 HIS A C 1
ATOM 1982 O O . HIS A 1 281 ? -19.392 12.803 3.404 1.00 61.84 281 HIS A O 1
ATOM 1988 N N . LEU A 1 282 ? -18.544 11.681 5.159 1.00 70.44 282 LEU A N 1
ATOM 1989 C CA . LEU A 1 282 ? -17.593 12.662 5.650 1.00 70.44 282 LEU A CA 1
ATOM 1990 C C . LEU A 1 282 ? -16.187 12.132 5.401 1.00 70.44 282 LEU A C 1
ATOM 1992 O O . LEU A 1 282 ? -15.927 10.964 5.682 1.00 70.44 282 LEU A O 1
ATOM 1996 N N . THR A 1 283 ? -15.274 12.969 4.917 1.00 72.44 283 THR A N 1
ATOM 1997 C CA . THR A 1 283 ? -13.878 12.569 4.720 1.00 72.44 283 THR A CA 1
ATOM 1998 C C . THR A 1 283 ? -12.942 13.541 5.416 1.00 72.44 283 THR A C 1
ATOM 2000 O O . THR A 1 283 ? -12.921 14.735 5.111 1.00 72.44 283 THR A O 1
ATOM 2003 N N . ILE A 1 284 ? -12.154 13.016 6.347 1.00 76.94 284 ILE A N 1
ATOM 2004 C CA . ILE A 1 284 ? -11.022 13.708 6.949 1.00 76.94 284 ILE A CA 1
ATOM 2005 C C . ILE A 1 284 ? -9.816 13.482 6.064 1.00 76.94 284 ILE A C 1
ATOM 2007 O O . ILE A 1 284 ? -9.486 12.348 5.745 1.00 76.94 284 ILE A O 1
ATOM 2011 N N . THR A 1 285 ? -9.159 14.567 5.702 1.00 81.88 285 THR A N 1
ATOM 2012 C CA . THR A 1 285 ? -7.975 14.632 4.850 1.00 81.88 285 THR A CA 1
ATOM 2013 C C . THR A 1 285 ? -7.001 15.636 5.457 1.00 81.88 285 THR A C 1
ATOM 2015 O O . THR A 1 285 ? -7.355 16.384 6.372 1.00 81.88 285 THR A O 1
ATOM 2018 N N . SER A 1 286 ? -5.792 15.731 4.913 1.00 84.06 286 SER A N 1
ATOM 2019 C CA . SER A 1 286 ? -4.827 16.753 5.331 1.00 84.06 286 SER A CA 1
ATOM 2020 C C . SER A 1 286 ? -5.320 18.193 5.129 1.00 84.06 286 SER A C 1
ATOM 2022 O O . SER A 1 286 ? -4.868 19.083 5.843 1.00 84.06 286 SER A O 1
ATOM 2024 N N . SER A 1 287 ? -6.269 18.444 4.218 1.00 81.06 287 SER A N 1
ATOM 2025 C CA . SER A 1 287 ? -6.768 19.798 3.936 1.00 81.06 287 SER A CA 1
ATOM 2026 C C . SER A 1 287 ? -7.841 20.296 4.906 1.00 81.06 287 SER A C 1
ATOM 2028 O O . SER A 1 287 ? -8.167 21.479 4.887 1.00 81.06 287 SER A O 1
ATOM 2030 N N . ASN A 1 288 ? -8.434 19.415 5.715 1.00 76.62 288 ASN A N 1
ATOM 2031 C CA . ASN A 1 288 ? -9.527 19.771 6.627 1.00 76.62 288 ASN A CA 1
ATOM 2032 C C . ASN A 1 288 ? -9.368 19.211 8.052 1.00 76.62 288 ASN A C 1
ATOM 2034 O O . ASN A 1 288 ? -10.203 19.493 8.906 1.00 76.62 288 ASN A O 1
ATOM 2038 N N . SER A 1 289 ? -8.307 18.449 8.332 1.00 82.81 289 SER A N 1
ATOM 2039 C CA . SER A 1 289 ? -8.002 17.944 9.673 1.00 82.81 289 SER A CA 1
ATOM 2040 C C . SER A 1 289 ? -7.208 18.947 10.510 1.00 82.81 289 SER A C 1
ATOM 2042 O O . SER A 1 289 ? -6.198 19.470 10.038 1.00 82.81 289 SER A O 1
ATOM 2044 N N . THR A 1 290 ? -7.562 19.093 11.786 1.00 90.69 290 THR A N 1
ATOM 2045 C CA . THR A 1 290 ? -6.683 19.684 12.808 1.00 90.69 290 THR A CA 1
ATOM 2046 C C . THR A 1 290 ? -6.368 18.628 13.859 1.00 90.69 290 THR A C 1
ATOM 2048 O O . THR A 1 290 ? -7.233 18.256 14.652 1.00 90.69 290 THR A O 1
ATOM 2051 N N . CYS A 1 291 ? -5.145 18.105 13.840 1.00 93.00 291 CYS A N 1
ATOM 2052 C CA . CYS A 1 291 ? -4.656 17.086 14.761 1.00 93.00 291 CYS A CA 1
ATOM 2053 C C . CYS A 1 291 ? -3.733 17.684 15.818 1.00 93.00 291 CYS A C 1
ATOM 2055 O O . CYS A 1 291 ? -2.948 18.579 15.531 1.00 93.00 291 CYS A O 1
ATOM 2057 N N . ARG A 1 292 ? -3.810 17.162 17.041 1.00 94.94 292 ARG A N 1
ATOM 2058 C CA . ARG A 1 292 ? -3.001 17.610 18.174 1.00 94.94 292 ARG A CA 1
ATOM 2059 C C . ARG A 1 292 ? -2.794 16.468 19.161 1.00 94.94 292 ARG A C 1
ATOM 2061 O O . ARG A 1 292 ? -3.707 15.676 19.389 1.00 94.94 292 ARG A O 1
ATOM 2068 N N . VAL A 1 293 ? -1.628 16.395 19.798 1.00 95.69 293 VAL A N 1
ATOM 2069 C CA . VAL A 1 293 ? -1.443 15.526 20.973 1.00 95.69 293 VAL A CA 1
ATOM 2070 C C . VAL A 1 293 ? -2.353 16.018 22.102 1.00 95.69 293 VAL A C 1
ATOM 2072 O O . VAL A 1 293 ? -2.369 17.205 22.412 1.00 95.69 293 VAL A O 1
ATOM 2075 N N . VAL A 1 294 ? -3.127 15.134 22.727 1.00 92.25 294 VAL A N 1
ATOM 2076 C CA . VAL A 1 294 ? -4.001 15.489 23.855 1.00 92.25 294 VAL A CA 1
ATOM 2077 C C . VAL A 1 294 ? -3.154 16.093 24.981 1.00 92.25 294 VAL A C 1
ATOM 2079 O O . VAL A 1 294 ? -2.213 15.466 25.457 1.00 92.25 294 VAL A O 1
ATOM 2082 N N . GLY A 1 295 ? -3.470 17.331 25.379 1.00 89.88 295 GLY A N 1
ATOM 2083 C CA . GLY A 1 295 ? -2.682 18.115 26.344 1.00 89.88 295 GLY A CA 1
ATOM 2084 C C . GLY A 1 295 ? -1.503 18.900 25.745 1.00 89.88 295 GLY A C 1
ATOM 2085 O O . GLY A 1 295 ? -0.875 19.681 26.452 1.00 89.88 295 GLY A O 1
ATOM 2086 N N . GLY A 1 296 ? -1.214 18.731 24.454 1.00 90.06 296 GLY A N 1
ATOM 2087 C CA . GLY A 1 296 ? -0.225 19.515 23.714 1.00 90.06 296 GLY A CA 1
ATOM 2088 C C . GLY A 1 296 ? -0.757 20.869 23.229 1.00 90.06 296 GLY A C 1
ATOM 2089 O O . GLY A 1 296 ? -1.934 21.201 23.388 1.00 90.06 296 GLY A O 1
ATOM 2090 N N . SER A 1 297 ? 0.117 21.656 22.597 1.00 86.75 297 SER A N 1
ATOM 2091 C CA . SER A 1 297 ? -0.200 22.993 22.064 1.00 86.75 297 SER A CA 1
ATOM 2092 C C . SER A 1 297 ? -0.000 23.137 20.552 1.00 86.75 297 SER A C 1
ATOM 2094 O O . SER A 1 297 ? -0.486 24.106 19.974 1.00 86.75 297 SER A O 1
ATOM 2096 N N . THR A 1 298 ? 0.684 22.190 19.907 1.00 93.00 298 THR A N 1
ATOM 2097 C CA . THR A 1 298 ? 1.030 22.258 18.482 1.00 93.00 298 THR A CA 1
ATOM 2098 C C . THR A 1 298 ? 0.030 21.487 17.631 1.00 93.00 298 THR A C 1
ATOM 2100 O O . THR A 1 298 ? -0.168 20.289 17.839 1.00 93.00 298 THR A O 1
ATOM 2103 N N . ASP A 1 299 ? -0.556 22.172 16.651 1.00 93.94 299 ASP A N 1
ATOM 2104 C CA . ASP A 1 299 ? -1.417 21.555 15.644 1.00 93.94 299 ASP A CA 1
ATOM 2105 C C . ASP A 1 299 ? -0.607 21.012 14.462 1.00 93.94 299 ASP A C 1
ATOM 2107 O O . ASP A 1 299 ? 0.397 21.591 14.045 1.00 93.94 299 ASP A O 1
ATOM 2111 N N . PHE A 1 300 ? -1.078 19.905 13.901 1.00 93.94 300 PHE A N 1
ATOM 2112 C CA . PHE A 1 300 ? -0.575 19.284 12.680 1.00 93.94 300 PHE A CA 1
ATOM 2113 C C . PHE A 1 300 ? -1.723 18.630 11.897 1.00 93.94 300 PHE A C 1
ATOM 2115 O O . PHE A 1 300 ? -2.871 18.605 12.339 1.00 93.94 300 PHE A O 1
ATOM 2122 N N . THR A 1 301 ? -1.433 18.114 10.708 1.00 91.81 301 THR A N 1
ATOM 2123 C CA . THR A 1 301 ? -2.414 17.482 9.814 1.00 91.81 301 THR A CA 1
ATOM 2124 C C . THR A 1 301 ? -2.326 15.956 9.864 1.00 91.81 301 THR A C 1
ATOM 2126 O O . THR A 1 301 ? -1.305 15.390 10.258 1.00 91.81 301 THR A O 1
ATOM 2129 N N . ILE A 1 302 ? -3.399 15.265 9.468 1.00 89.06 302 ILE A N 1
ATOM 2130 C CA . ILE A 1 302 ? -3.510 13.802 9.602 1.00 89.06 302 ILE A CA 1
ATOM 2131 C C . ILE A 1 302 ? -2.405 13.024 8.863 1.00 89.06 302 ILE A C 1
ATOM 2133 O O . ILE A 1 302 ? -1.971 11.982 9.347 1.00 89.06 302 ILE A O 1
ATOM 2137 N N . ASP A 1 303 ? -1.868 13.559 7.762 1.00 90.12 303 ASP A N 1
ATOM 2138 C CA . ASP A 1 303 ? -0.762 12.963 6.995 1.00 90.12 303 ASP A CA 1
ATOM 2139 C C . ASP A 1 303 ? 0.574 12.940 7.753 1.00 90.12 303 ASP A C 1
ATOM 2141 O O . ASP A 1 303 ? 1.533 12.313 7.304 1.00 90.12 303 ASP A O 1
ATOM 2145 N N . LYS A 1 304 ? 0.657 13.605 8.912 1.00 92.38 304 LYS A N 1
ATOM 2146 C CA . LYS A 1 304 ? 1.832 13.541 9.791 1.00 92.38 304 LYS A CA 1
ATOM 2147 C C . LYS A 1 304 ? 1.804 12.347 10.739 1.00 92.38 304 LYS A C 1
ATOM 2149 O O . LYS A 1 304 ? 2.775 12.134 11.458 1.00 92.38 304 LYS A O 1
ATOM 2154 N N . ILE A 1 305 ? 0.727 11.561 10.728 1.00 89.56 305 ILE A N 1
ATOM 2155 C CA . ILE A 1 305 ? 0.580 10.343 11.525 1.00 89.56 305 ILE A CA 1
ATOM 2156 C C . ILE A 1 305 ? 0.980 9.140 10.667 1.00 89.56 305 ILE A C 1
ATOM 2158 O O . ILE A 1 305 ? 0.343 8.839 9.654 1.00 89.56 305 ILE A O 1
ATOM 2162 N N . SER A 1 306 ? 2.036 8.440 11.082 1.00 88.56 306 SER A N 1
ATOM 2163 C CA . SER A 1 306 ? 2.463 7.193 10.442 1.00 88.56 306 SER A CA 1
ATOM 2164 C C . SER A 1 306 ? 1.497 6.054 10.751 1.00 88.56 306 SER A C 1
ATOM 2166 O O . SER A 1 306 ? 1.080 5.878 11.900 1.00 88.56 306 SER A O 1
ATOM 2168 N N . THR A 1 307 ? 1.206 5.218 9.752 1.00 86.25 307 THR A N 1
ATOM 2169 C CA . THR A 1 307 ? 0.368 4.028 9.958 1.00 86.25 307 THR A CA 1
ATOM 2170 C C . THR A 1 307 ? 1.063 2.910 10.722 1.00 86.25 307 THR A C 1
ATOM 2172 O O . THR A 1 307 ? 0.399 1.992 11.192 1.00 86.25 307 THR A O 1
ATOM 2175 N N . ALA A 1 308 ? 2.387 2.978 10.864 1.00 85.50 308 ALA A N 1
ATOM 2176 C CA . ALA A 1 308 ? 3.164 2.013 11.637 1.00 85.50 308 ALA A CA 1
ATOM 2177 C C . ALA A 1 308 ? 3.190 2.325 13.146 1.00 85.50 308 ALA A C 1
ATOM 2179 O O . ALA A 1 308 ? 3.538 1.452 13.947 1.00 85.50 308 ALA A O 1
ATOM 2180 N N . ASP A 1 309 ? 2.851 3.557 13.538 1.00 86.69 309 ASP A N 1
ATOM 2181 C CA . ASP A 1 309 ? 3.107 4.071 14.889 1.00 86.69 309 ASP A CA 1
ATOM 2182 C C . ASP A 1 309 ? 1.895 3.997 15.821 1.00 86.69 309 ASP A C 1
ATOM 2184 O O . ASP A 1 309 ? 2.072 3.950 17.039 1.00 86.69 309 ASP A O 1
ATOM 2188 N N . TYR A 1 310 ? 0.673 3.987 15.287 1.00 80.19 310 TYR A N 1
ATOM 2189 C CA . TYR A 1 310 ? -0.534 3.895 16.105 1.00 80.19 310 TYR A CA 1
ATOM 2190 C C . TYR A 1 310 ? -0.901 2.432 16.416 1.00 80.19 310 TYR A C 1
ATOM 2192 O O . TYR A 1 310 ? -0.605 1.507 15.662 1.00 80.19 310 TYR A O 1
ATOM 2200 N N . THR A 1 311 ? -1.526 2.214 17.571 1.00 77.50 311 THR A N 1
ATOM 2201 C CA . THR A 1 311 ? -1.970 0.891 18.047 1.00 77.50 311 THR A CA 1
ATOM 2202 C C . THR A 1 311 ? -3.325 0.500 17.452 1.00 77.50 311 THR A C 1
ATOM 2204 O O . THR A 1 311 ? -3.999 1.294 16.812 1.00 77.50 311 THR A O 1
ATOM 2207 N N . ASN A 1 312 ? -3.831 -0.692 17.750 1.00 67.69 312 ASN A N 1
ATOM 2208 C CA . ASN A 1 312 ? -5.210 -1.069 17.412 1.00 67.69 312 ASN A CA 1
ATOM 2209 C C . ASN A 1 312 ? -6.305 -0.281 18.165 1.00 67.69 312 ASN A C 1
ATOM 2211 O O . ASN A 1 312 ? -7.481 -0.625 18.064 1.00 67.69 312 ASN A O 1
ATOM 2215 N N . LYS A 1 313 ? -5.945 0.758 18.929 1.00 71.06 313 LYS A N 1
ATOM 2216 C CA . LYS A 1 313 ? -6.873 1.601 19.682 1.00 71.06 313 LYS A CA 1
ATOM 2217 C C . LYS A 1 313 ? -7.120 2.905 18.931 1.00 71.06 313 LYS A C 1
ATOM 2219 O O . LYS A 1 313 ? -6.352 3.864 19.045 1.00 71.06 313 LYS A O 1
ATOM 2224 N N . ILE A 1 314 ? -8.222 2.924 18.192 1.00 71.56 314 ILE A N 1
ATOM 2225 C CA . ILE A 1 314 ? -8.795 4.129 17.594 1.00 71.56 314 ILE A CA 1
ATOM 2226 C C . ILE A 1 314 ? -10.123 4.392 18.300 1.00 71.56 314 ILE A C 1
ATOM 2228 O O . ILE A 1 314 ? -10.932 3.476 18.445 1.00 71.56 314 ILE A O 1
ATOM 2232 N N . ALA A 1 315 ? -10.341 5.624 18.751 1.00 74.38 315 ALA A N 1
ATOM 2233 C CA . ALA A 1 315 ? -11.607 6.035 19.350 1.00 74.38 315 ALA A CA 1
ATOM 2234 C C . ALA A 1 315 ? -12.220 7.206 18.586 1.00 74.38 315 ALA A C 1
ATOM 2236 O O . ALA A 1 315 ? -11.541 7.939 17.865 1.00 74.38 315 ALA A O 1
ATOM 2237 N N . PHE A 1 316 ? -13.525 7.367 18.752 1.00 74.94 316 PHE A N 1
ATOM 2238 C CA . PHE A 1 316 ? -14.322 8.342 18.035 1.00 74.94 316 PHE A CA 1
ATOM 2239 C C . PHE A 1 316 ? -15.315 9.001 18.985 1.00 74.94 316 PHE A C 1
ATOM 2241 O O . PHE A 1 316 ? -15.893 8.340 19.845 1.00 74.94 316 PHE A O 1
ATOM 2248 N N . GLU A 1 317 ? -15.507 10.303 18.817 1.00 73.00 317 GLU A N 1
ATOM 2249 C CA . GLU A 1 317 ? -16.426 11.104 19.614 1.00 73.00 317 GLU A CA 1
ATOM 2250 C C . GLU A 1 317 ? -17.093 12.153 18.725 1.00 73.00 317 GLU A C 1
ATOM 2252 O O . GLU A 1 317 ? -16.433 12.837 17.939 1.00 73.00 317 GLU A O 1
ATOM 2257 N N . ILE A 1 318 ? -18.406 12.315 18.891 1.00 70.12 318 ILE A N 1
ATOM 2258 C CA . ILE A 1 318 ? -19.154 13.432 18.319 1.00 70.12 318 ILE A CA 1
ATOM 2259 C C . ILE A 1 318 ? -19.617 14.316 19.456 1.00 70.12 318 ILE A C 1
ATOM 2261 O O . ILE A 1 318 ? -20.361 13.877 20.332 1.00 70.12 318 ILE A O 1
ATOM 2265 N N . LEU A 1 319 ? -19.220 15.579 19.403 1.00 65.38 319 LEU A N 1
ATOM 2266 C CA . LEU A 1 319 ? -19.684 16.571 20.354 1.00 65.38 319 LEU A CA 1
ATOM 2267 C C . LEU A 1 319 ? -20.934 17.255 19.803 1.00 65.38 319 LEU A C 1
ATOM 2269 O O . LEU A 1 319 ? -20.960 17.709 18.653 1.00 65.38 319 LEU A O 1
ATOM 2273 N N . SER A 1 320 ? -21.978 17.335 20.629 1.00 63.12 320 SER A N 1
ATOM 2274 C CA . SER A 1 320 ? -23.042 18.310 20.409 1.00 63.12 320 SER A CA 1
ATOM 2275 C C . SER A 1 320 ? -22.439 19.709 20.508 1.00 63.12 320 SER A C 1
ATOM 2277 O O . SER A 1 320 ? -21.701 19.982 21.454 1.00 63.12 320 SER A O 1
ATOM 2279 N N . SER A 1 321 ? -22.732 20.549 19.516 1.00 57.22 321 SER A N 1
ATOM 2280 C CA . SER A 1 321 ? -22.490 21.994 19.571 1.00 57.22 321 SER A CA 1
ATOM 2281 C C . SER A 1 321 ? -23.132 22.621 20.800 1.00 57.22 321 SER A C 1
ATOM 2283 O O . SER A 1 321 ? -24.282 22.205 21.084 1.00 57.22 321 SER A O 1
#

Secondary structure (DSSP, 8-state):
-HHHHHHHHHHHHTT------S---TTS--S-TTT------SS-SGGGTGGGT-PPPPPPPPPPPPPPPHHHHHHHTT--S-HHHHHHHHSPPPPPPHHHHHHHTT--S-HHHHHHHT-PPPPPPPPPPPPP-PPEEEEEPSSSS-TT-EEEEE-SS-EEEEEPPPPPSS-SS-------SS-EEE--GGG-S-EEEEEEEEE-SSSEEEEEEEEES--GGGTT-EEEEEEEEP--TTS----TTS---TTPEEEEEE------TT-S--TTSSSSTT--EEEE-TTTEEEEETT---EE-GGGSBTTTEEEEEEEEEE--

pLDDT: mean 72.88, std 17.08, range [33.53, 95.69]

Foldseek 3Di:
DVVVVVVVVVCVVVVHDDDDDPDPDPVPPQDDPVPPDRDDDDPCNVCPVVVVVDDPDDDPDDDDDDDDDPVSVVVVVPDPDDPVVVVVVPDPPDDDDPVRVVVVVPDPDDPVVVVVVPDDDPDDDDDDDDDDFDWDKDWAPCDDQEPHTAIWTDTPPDIDTDYDDDDDPDDPDDDDDDDDPDWDWGQPPQFARTKTKDWDWDDPPPAIFTFKIKIKRTDPSQAQKKKKKKFFFAQPPVDDDPQVPVADDHRWIKIKIFGDHNPDPCPPPPQPPQVHPPMGMDMFGQVGIWMHTVVDDDTHGRRSGGPVTTDPDMDMDIDDD

Mean predicted aligned error: 22.74 Å

Solvent-accessible surface area (backbone atoms only — not comparable to full-atom values): 20330 Å² total; per-residue (Å²): 109,74,72,57,55,55,53,54,53,57,38,55,76,68,76,48,89,83,86,83,82,94,71,91,60,74,86,76,70,54,58,46,90,90,77,77,48,73,74,88,74,79,94,55,76,79,56,63,65,56,64,76,73,60,71,79,82,75,77,80,75,78,82,74,81,81,76,83,52,75,61,58,51,41,44,73,73,64,50,89,67,53,71,70,54,48,56,55,69,71,50,74,79,82,73,78,48,77,62,55,52,40,42,75,74,64,50,89,67,54,74,68,55,52,55,56,71,71,57,70,79,80,78,76,83,76,79,83,74,79,82,73,91,68,68,47,77,44,83,33,66,62,41,97,92,19,79,64,8,41,37,33,38,38,47,98,86,50,76,49,74,52,57,47,74,80,83,75,96,76,70,99,63,97,78,80,92,86,72,69,97,72,82,42,79,42,70,60,56,82,28,23,78,47,28,42,53,46,81,41,73,37,75,79,88,85,51,55,18,36,44,37,38,36,41,31,48,59,40,81,63,44,68,47,35,41,43,37,37,35,40,32,27,41,60,60,79,89,58,84,73,71,46,81,67,72,77,74,56,69,54,36,42,34,39,35,34,40,79,53,81,65,85,49,104,72,68,62,57,62,95,75,67,43,49,63,81,92,50,39,55,49,74,44,31,54,90,58,31,48,20,29,40,72,92,61,88,64,76,46,37,48,54,50,42,37,66,84,35,48,48,100,51,69,50,78,48,74,45,81,114

Sequence (321 aa):
MKKLAILLIFLSLTRIGVAYAVDDNLSNIRGSYFFGTSSREGADVVNSVLALLIGPEGKPGLLGPEGKSAYDLAKAAGFPGTEAEWLVSLTGKTGDSAYDVAVQAGFPGSKEDWLKTLIGAPGGAGATGAAGASVTVEDEPSGANCTNGGKKLTSATRVAYVCNGTNGTGGGGSGGGSIGYGAGEVTIGACTDTATVGVKAQFNGSDFVMENLTISGLQNGCAGKTFNFYYAIDSNTAKVLKNPANVYTHGNTIKCTLAYPATTATKVPAVGVWGTAPNPHLTITSSNSTCRVVGGSTDFTIDKISTADYTNKIAFEILSS